Protein AF-A0A963PVF7-F1 (afdb_monomer_lite)

Structure (mmCIF, N/CA/C/O backbone):
data_AF-A0A963PVF7-F1
#
_entry.id   AF-A0A963PVF7-F1
#
loop_
_atom_site.group_PDB
_atom_site.id
_atom_site.type_symbol
_atom_site.label_atom_id
_atom_site.label_alt_id
_atom_site.label_comp_id
_atom_site.label_asym_id
_atom_site.label_entity_id
_atom_site.label_seq_id
_atom_site.pdbx_PDB_ins_code
_atom_site.Cartn_x
_atom_site.Cartn_y
_atom_site.Cartn_z
_atom_site.occupancy
_atom_site.B_iso_or_equiv
_atom_site.auth_seq_id
_atom_site.auth_comp_id
_atom_site.auth_asym_id
_atom_site.auth_atom_id
_atom_site.pdbx_PDB_model_num
ATOM 1 N N . MET A 1 1 ? 28.984 -45.644 11.116 1.00 44.12 1 MET A N 1
ATOM 2 C CA . MET A 1 1 ? 28.929 -44.619 10.050 1.00 44.12 1 MET A CA 1
ATOM 3 C C . MET A 1 1 ? 28.370 -43.357 10.683 1.00 44.12 1 MET A C 1
ATOM 5 O O . MET A 1 1 ? 27.316 -43.487 11.291 1.00 44.12 1 MET A O 1
ATOM 9 N N . PRO A 1 2 ? 29.052 -42.200 10.659 1.00 40.78 2 PRO A N 1
ATOM 10 C CA . PRO A 1 2 ? 28.475 -40.994 11.236 1.00 40.78 2 PRO A CA 1
ATOM 11 C C . PRO A 1 2 ? 27.353 -40.477 10.326 1.00 40.78 2 PRO A C 1
ATOM 13 O O . PRO A 1 2 ? 27.485 -40.482 9.100 1.00 40.78 2 PRO A O 1
ATOM 16 N N . GLU A 1 3 ? 26.238 -40.098 10.947 1.00 44.78 3 GLU A N 1
ATOM 17 C CA . GLU A 1 3 ? 25.054 -39.520 10.315 1.00 44.78 3 GLU A CA 1
ATOM 18 C C . GLU A 1 3 ? 25.424 -38.267 9.511 1.00 44.78 3 GLU A C 1
ATOM 20 O O . GLU A 1 3 ? 26.150 -37.393 9.987 1.00 44.78 3 GLU A O 1
ATOM 25 N N . ARG A 1 4 ? 24.913 -38.166 8.279 1.00 43.06 4 ARG A N 1
ATOM 26 C CA . ARG A 1 4 ? 24.912 -36.906 7.535 1.00 43.06 4 ARG A CA 1
ATOM 27 C C . ARG A 1 4 ? 23.992 -35.940 8.275 1.00 43.06 4 ARG A C 1
ATOM 29 O O . ARG A 1 4 ? 22.775 -36.052 8.176 1.00 43.06 4 ARG A O 1
ATOM 36 N N . THR A 1 5 ? 24.568 -34.998 9.009 1.00 47.75 5 THR A N 1
ATOM 37 C CA . THR A 1 5 ? 23.856 -33.797 9.430 1.00 47.75 5 THR A CA 1
ATOM 38 C C . THR A 1 5 ? 23.564 -32.986 8.173 1.00 47.75 5 THR A C 1
ATOM 40 O O . THR A 1 5 ? 24.460 -32.376 7.585 1.00 47.75 5 THR A O 1
ATOM 43 N N . ASP A 1 6 ? 22.311 -33.018 7.717 1.00 45.97 6 ASP A N 1
ATOM 44 C CA . ASP A 1 6 ? 21.808 -32.059 6.739 1.00 45.97 6 ASP A CA 1
ATOM 45 C C . ASP A 1 6 ? 22.018 -30.664 7.332 1.00 45.97 6 ASP A C 1
ATOM 47 O O . ASP A 1 6 ? 21.293 -30.202 8.213 1.00 45.97 6 ASP A O 1
ATOM 51 N N . THR A 1 7 ? 23.096 -30.013 6.905 1.00 54.16 7 THR A N 1
ATOM 52 C CA . THR A 1 7 ? 23.496 -28.683 7.350 1.00 54.16 7 THR A CA 1
ATOM 53 C C . THR A 1 7 ? 22.564 -27.677 6.691 1.00 54.16 7 THR A C 1
ATOM 55 O O . THR A 1 7 ? 22.898 -27.015 5.710 1.00 54.16 7 THR A O 1
ATOM 58 N N . THR A 1 8 ? 21.345 -27.572 7.222 1.00 64.94 8 THR A N 1
ATOM 59 C CA . THR A 1 8 ? 20.422 -26.488 6.896 1.00 64.94 8 THR A CA 1
ATOM 60 C C . THR A 1 8 ? 21.134 -25.172 7.168 1.00 64.94 8 THR A C 1
ATOM 62 O O . THR A 1 8 ? 21.469 -24.860 8.312 1.00 64.94 8 THR A O 1
ATOM 65 N N . THR A 1 9 ? 21.407 -24.421 6.103 1.00 71.88 9 THR A N 1
ATOM 66 C CA . THR A 1 9 ? 22.087 -23.130 6.173 1.00 71.88 9 THR A CA 1
ATOM 67 C C . THR A 1 9 ? 21.381 -22.236 7.203 1.00 71.88 9 THR A C 1
ATOM 69 O O . THR A 1 9 ? 20.165 -22.042 7.081 1.00 71.88 9 THR A O 1
ATOM 72 N N . PRO A 1 10 ? 22.091 -21.692 8.212 1.00 86.25 10 PRO A N 1
ATOM 73 C CA . PRO A 1 10 ? 21.467 -20.881 9.250 1.00 86.25 10 PRO A CA 1
ATOM 74 C C . PRO A 1 10 ? 20.705 -19.692 8.662 1.00 86.25 10 PRO A C 1
ATOM 76 O O . PRO A 1 10 ? 21.135 -19.086 7.677 1.00 86.25 10 PRO A O 1
ATOM 79 N N . TRP A 1 11 ? 19.581 -19.324 9.280 1.00 83.75 11 TRP A N 1
ATOM 80 C CA . TRP A 1 11 ? 18.692 -18.275 8.765 1.00 83.75 11 TRP A CA 1
ATOM 81 C C . TRP A 1 11 ? 19.414 -16.933 8.556 1.00 83.75 11 TRP A C 1
ATOM 83 O O . TRP A 1 11 ? 19.158 -16.255 7.564 1.00 83.75 11 TRP A O 1
ATOM 93 N N . TYR A 1 12 ? 20.371 -16.583 9.424 1.00 85.25 12 TYR A N 1
ATOM 94 C CA . TYR A 1 12 ? 21.148 -15.348 9.289 1.00 85.25 12 TYR A CA 1
ATOM 95 C C . TYR A 1 12 ? 22.061 -15.373 8.052 1.00 85.25 12 TYR A C 1
ATOM 97 O O . TYR A 1 12 ? 22.202 -14.355 7.380 1.00 85.25 12 TYR A O 1
ATOM 105 N N . VAL A 1 13 ? 22.627 -16.535 7.696 1.00 84.31 13 VAL A N 1
ATOM 106 C CA . VAL A 1 13 ? 23.460 -16.705 6.491 1.00 84.31 13 VAL A CA 1
ATOM 107 C C . VAL A 1 13 ? 22.603 -16.567 5.238 1.00 84.31 13 VAL A C 1
ATOM 109 O O . VAL A 1 13 ? 23.020 -15.927 4.278 1.00 84.31 13 VAL A O 1
ATOM 112 N N . ARG A 1 14 ? 21.379 -17.108 5.257 1.00 80.81 14 ARG A N 1
ATOM 113 C CA . ARG A 1 14 ? 20.419 -16.955 4.153 1.00 80.81 14 ARG A CA 1
ATOM 114 C C . ARG A 1 14 ? 20.027 -15.491 3.948 1.00 80.81 14 ARG A C 1
ATOM 116 O O . ARG A 1 14 ? 20.020 -15.016 2.815 1.00 80.81 14 ARG A O 1
ATOM 123 N N . VAL A 1 15 ? 19.776 -14.759 5.037 1.00 82.62 15 VAL A N 1
ATOM 124 C CA . VAL A 1 15 ? 19.498 -13.313 4.994 1.00 82.62 15 VAL A CA 1
ATOM 125 C C . VAL A 1 15 ? 20.704 -12.536 4.465 1.00 82.62 15 VAL A C 1
ATOM 127 O O . VAL A 1 15 ? 20.537 -11.703 3.579 1.00 82.62 15 VAL A O 1
ATOM 130 N N . MET A 1 16 ? 21.911 -12.841 4.948 1.00 86.44 16 MET A N 1
ATOM 131 C CA . MET A 1 16 ? 23.151 -12.198 4.502 1.00 86.44 16 MET A CA 1
ATOM 132 C C . MET A 1 16 ? 23.419 -12.440 3.011 1.00 86.44 16 MET A C 1
ATOM 134 O O . MET A 1 16 ? 23.753 -11.513 2.278 1.00 86.44 16 MET A O 1
ATOM 138 N N . LEU A 1 17 ? 23.248 -13.677 2.540 1.00 83.69 17 LEU A N 1
ATOM 139 C CA . LEU A 1 17 ? 23.466 -14.028 1.138 1.00 83.69 17 LEU A CA 1
ATOM 140 C C . LEU A 1 17 ? 22.389 -13.416 0.232 1.00 83.69 17 LEU A C 1
ATOM 142 O O . LEU A 1 17 ? 22.690 -12.958 -0.869 1.00 83.69 17 LEU A O 1
ATOM 146 N N . GLY A 1 18 ? 21.142 -13.370 0.707 1.00 80.50 18 GLY A N 1
ATOM 147 C CA . GLY A 1 18 ? 20.037 -12.716 0.015 1.00 80.50 18 GLY A CA 1
ATOM 148 C C . GLY A 1 18 ? 20.238 -11.206 -0.124 1.00 80.50 18 GLY A C 1
ATOM 149 O O . GLY A 1 18 ? 20.059 -10.671 -1.217 1.00 80.50 18 GLY A O 1
ATOM 150 N N . SER A 1 19 ? 20.658 -10.517 0.943 1.00 81.88 19 SER A N 1
ATOM 151 C CA . SER A 1 19 ? 20.905 -9.071 0.913 1.00 81.88 19 SER A CA 1
ATOM 152 C C . SER A 1 19 ? 22.126 -8.710 0.067 1.00 81.88 19 SER A C 1
ATOM 154 O O . SER A 1 19 ? 22.043 -7.799 -0.755 1.00 81.88 19 SER A O 1
ATOM 156 N N . ALA A 1 20 ? 23.224 -9.465 0.180 1.00 84.75 20 ALA A N 1
ATOM 157 C CA . ALA A 1 20 ? 24.392 -9.299 -0.684 1.00 84.75 20 ALA A CA 1
ATOM 158 C C . ALA A 1 20 ? 24.031 -9.515 -2.163 1.00 84.75 20 ALA A C 1
ATOM 160 O O . ALA A 1 20 ? 24.443 -8.734 -3.021 1.00 84.75 20 ALA A O 1
ATOM 161 N N . GLY A 1 21 ? 23.205 -10.525 -2.458 1.00 81.25 21 GLY A N 1
ATOM 162 C CA . GLY A 1 21 ? 22.689 -10.777 -3.801 1.00 81.25 21 GLY A CA 1
ATOM 163 C C . GLY A 1 21 ? 21.809 -9.647 -4.333 1.00 81.25 21 GLY A C 1
ATOM 164 O O . GLY A 1 21 ? 21.967 -9.255 -5.486 1.00 81.25 21 GLY A O 1
ATOM 165 N N . LEU A 1 22 ? 20.937 -9.074 -3.497 1.00 84.06 22 LEU A N 1
ATOM 166 C CA . LEU A 1 22 ? 20.119 -7.915 -3.865 1.00 84.06 22 LEU A CA 1
ATOM 167 C C . LEU A 1 22 ? 20.991 -6.699 -4.203 1.00 84.06 22 LEU A C 1
ATOM 169 O O . LEU A 1 22 ? 20.783 -6.065 -5.234 1.00 84.06 22 LEU A O 1
ATOM 173 N N . ILE A 1 23 ? 21.986 -6.396 -3.367 1.00 85.25 23 ILE A N 1
ATOM 174 C CA . ILE A 1 23 ? 22.905 -5.275 -3.593 1.00 85.25 23 ILE A CA 1
ATOM 175 C C . ILE A 1 23 ? 23.682 -5.496 -4.894 1.00 85.25 23 ILE A C 1
ATOM 177 O O . ILE A 1 23 ? 23.680 -4.625 -5.761 1.00 85.25 23 ILE A O 1
ATOM 181 N N . ALA A 1 24 ? 24.280 -6.676 -5.079 1.00 85.25 24 ALA A N 1
ATOM 182 C CA . ALA A 1 24 ? 25.000 -7.015 -6.305 1.00 85.25 24 ALA A CA 1
ATOM 183 C C . ALA A 1 24 ? 24.106 -6.893 -7.551 1.00 85.25 24 ALA A C 1
ATOM 185 O O . ALA A 1 24 ? 24.536 -6.350 -8.569 1.00 85.25 24 ALA A O 1
ATOM 186 N N . ALA A 1 25 ? 22.848 -7.335 -7.460 1.00 85.44 25 ALA A N 1
ATOM 187 C CA . ALA A 1 25 ? 21.877 -7.210 -8.539 1.00 85.44 25 ALA A CA 1
ATOM 188 C C . ALA A 1 25 ? 21.569 -5.744 -8.876 1.00 85.44 25 ALA A C 1
ATOM 190 O O . ALA A 1 25 ? 21.513 -5.401 -10.053 1.00 85.44 25 ALA A O 1
ATOM 191 N N . LEU A 1 26 ? 21.416 -4.873 -7.872 1.00 84.38 26 LEU A N 1
ATOM 192 C CA . LEU A 1 26 ? 21.189 -3.439 -8.080 1.00 84.38 26 LEU A CA 1
ATOM 193 C C . LEU A 1 26 ? 22.388 -2.756 -8.746 1.00 84.38 26 LEU A C 1
ATOM 195 O O . LEU A 1 26 ? 22.194 -1.962 -9.663 1.00 84.38 26 LEU A O 1
ATOM 199 N N . PHE A 1 27 ? 23.617 -3.087 -8.339 1.00 87.00 27 PHE A N 1
ATOM 200 C CA . PHE A 1 27 ? 24.827 -2.564 -8.981 1.00 87.00 27 PHE A CA 1
ATOM 201 C C . PHE A 1 27 ? 24.958 -3.040 -10.428 1.00 87.00 27 PHE A C 1
ATOM 203 O O . PHE A 1 27 ? 25.205 -2.227 -11.319 1.00 87.00 27 PHE A O 1
ATOM 210 N N . LEU A 1 28 ? 24.745 -4.336 -10.677 1.00 85.62 28 LEU A N 1
ATOM 211 C CA . LEU A 1 28 ? 24.755 -4.897 -12.027 1.00 85.62 28 LEU A CA 1
ATOM 212 C C . LEU A 1 28 ? 23.704 -4.215 -12.905 1.00 85.62 28 LEU A C 1
ATOM 214 O O . LEU A 1 28 ? 23.996 -3.812 -14.026 1.00 85.62 28 LEU A O 1
ATOM 218 N N . LEU A 1 29 ? 22.490 -4.056 -12.385 1.00 83.50 29 LEU A N 1
ATOM 219 C CA . LEU A 1 29 ? 21.397 -3.410 -13.090 1.00 83.50 29 LEU A CA 1
ATOM 220 C C . LEU A 1 29 ? 21.686 -1.930 -13.360 1.00 83.50 29 LEU A C 1
ATOM 222 O O . LEU A 1 29 ? 21.416 -1.461 -14.459 1.00 83.50 29 LEU A O 1
ATOM 226 N N . GLY A 1 30 ? 22.253 -1.202 -12.397 1.00 83.25 30 GLY A N 1
ATOM 227 C CA . GLY A 1 30 ? 22.674 0.185 -12.585 1.00 83.25 30 GLY A CA 1
ATOM 228 C C . GLY A 1 30 ? 23.737 0.309 -13.677 1.00 83.25 30 GLY A C 1
ATOM 229 O O . GLY A 1 30 ? 23.595 1.126 -14.583 1.00 83.25 30 GLY A O 1
ATOM 230 N N . PHE A 1 31 ? 24.752 -0.558 -13.651 1.00 87.00 31 PHE A N 1
ATOM 231 C CA . PHE A 1 31 ? 25.791 -0.620 -14.680 1.00 87.00 31 PHE A CA 1
ATOM 232 C C . PHE A 1 31 ? 25.210 -0.920 -16.071 1.00 87.00 31 PHE A C 1
ATOM 234 O O . PHE A 1 31 ? 25.472 -0.190 -17.028 1.00 87.00 31 PHE A O 1
ATOM 241 N N . VAL A 1 32 ? 24.365 -1.950 -16.177 1.00 84.81 32 VAL A N 1
ATOM 242 C CA . VAL A 1 32 ? 23.681 -2.317 -17.426 1.00 84.81 32 VAL A CA 1
ATOM 243 C C . VAL A 1 32 ? 22.749 -1.195 -17.892 1.00 84.81 32 VAL A C 1
ATOM 245 O O . VAL A 1 32 ? 22.719 -0.876 -19.075 1.00 84.81 32 VAL A O 1
ATOM 248 N N . GLY A 1 33 ? 22.026 -0.551 -16.977 1.00 82.62 33 GLY A N 1
ATOM 249 C CA . GLY A 1 33 ? 21.117 0.555 -17.272 1.00 82.62 33 GLY A CA 1
ATOM 250 C C . GLY A 1 33 ? 21.837 1.784 -17.827 1.00 82.62 33 GLY A C 1
ATOM 251 O O . GLY A 1 33 ? 21.347 2.398 -18.772 1.00 82.62 33 GLY A O 1
ATOM 252 N N . ILE A 1 34 ? 23.026 2.101 -17.304 1.00 83.44 34 ILE A N 1
ATOM 253 C CA . ILE A 1 34 ? 23.888 3.158 -17.851 1.00 83.44 34 ILE A CA 1
ATOM 254 C C . ILE A 1 34 ? 24.395 2.763 -19.244 1.00 83.44 34 ILE A C 1
ATOM 256 O O . ILE A 1 34 ? 24.320 3.566 -20.172 1.00 83.44 34 ILE A O 1
ATOM 260 N N . GLY A 1 35 ? 24.858 1.521 -19.422 1.00 81.38 35 GLY A N 1
ATOM 261 C CA . GLY A 1 35 ? 25.317 1.020 -20.724 1.00 81.38 35 GLY A CA 1
ATOM 262 C C . GLY A 1 35 ? 24.219 0.985 -21.796 1.00 81.38 35 GLY A C 1
ATOM 263 O O . GLY A 1 35 ? 24.499 1.130 -22.983 1.00 81.38 35 GLY A O 1
ATOM 264 N N . LEU A 1 36 ? 22.958 0.853 -21.382 1.00 84.81 36 LEU A N 1
ATOM 265 C CA . LEU A 1 36 ? 21.783 0.804 -22.251 1.00 84.81 36 LEU A CA 1
ATOM 266 C C . LEU A 1 36 ? 20.988 2.119 -22.253 1.00 84.81 36 LEU A C 1
ATOM 268 O O . LEU A 1 36 ? 19.772 2.115 -22.450 1.00 84.81 36 LEU A O 1
ATOM 272 N N . MET A 1 37 ? 21.655 3.264 -22.072 1.00 82.19 37 MET A N 1
ATOM 273 C CA . MET A 1 37 ? 20.989 4.571 -21.989 1.00 82.19 37 MET A CA 1
ATOM 274 C C . MET A 1 37 ? 20.088 4.882 -23.199 1.00 82.19 37 MET A C 1
ATOM 276 O O . MET A 1 37 ? 19.067 5.551 -23.048 1.00 82.19 37 MET A O 1
ATOM 280 N N . PHE A 1 38 ? 20.404 4.356 -24.387 1.00 80.88 38 PHE A N 1
ATOM 281 C CA . PHE A 1 38 ? 19.568 4.507 -25.586 1.00 80.88 38 PHE A CA 1
ATOM 282 C C . PHE A 1 38 ? 18.148 3.929 -25.411 1.00 80.88 38 PHE A C 1
ATOM 284 O O . PHE A 1 38 ? 17.199 4.446 -25.994 1.00 80.88 38 PHE A O 1
ATOM 291 N N . ILE A 1 39 ? 17.978 2.892 -24.579 1.00 79.31 39 ILE A N 1
ATOM 292 C CA . ILE A 1 39 ? 16.668 2.308 -24.247 1.00 79.31 39 ILE A CA 1
ATOM 293 C C . ILE A 1 39 ? 15.859 3.294 -23.407 1.00 79.31 39 ILE A C 1
ATOM 295 O O . ILE A 1 39 ? 14.667 3.477 -23.639 1.00 79.31 39 ILE A O 1
ATOM 299 N N . VAL A 1 40 ? 16.517 3.957 -22.454 1.00 79.00 40 VAL A N 1
ATOM 300 C CA . VAL A 1 40 ? 15.902 4.960 -21.571 1.00 79.00 40 VAL A CA 1
ATOM 301 C C . VAL A 1 40 ? 15.456 6.189 -22.365 1.00 79.00 40 VAL A C 1
ATOM 303 O O . VAL A 1 40 ? 14.451 6.804 -22.034 1.00 79.00 40 VAL A O 1
ATOM 306 N N . GLN A 1 41 ? 16.161 6.527 -23.446 1.00 80.75 41 GLN A N 1
ATOM 307 C CA . GLN A 1 41 ? 15.810 7.656 -24.311 1.00 80.75 41 GLN A CA 1
ATOM 308 C C . GLN A 1 41 ? 14.546 7.423 -25.152 1.00 80.75 41 GLN A C 1
ATOM 310 O O . GLN A 1 41 ? 13.990 8.383 -25.679 1.00 80.75 41 GLN A O 1
ATOM 315 N N . SER A 1 42 ? 14.077 6.179 -25.288 1.00 83.94 42 SER A N 1
ATOM 316 C CA . SER A 1 42 ? 12.893 5.851 -26.080 1.00 83.94 42 SER A CA 1
ATOM 317 C C . SER A 1 42 ? 11.755 5.334 -25.203 1.00 83.94 42 SER A C 1
ATOM 319 O O . SER A 1 42 ? 11.877 4.336 -24.488 1.00 83.94 42 SER A O 1
ATOM 321 N N . ARG A 1 43 ? 10.594 5.988 -25.303 1.00 82.69 43 ARG A N 1
ATOM 322 C CA . ARG A 1 43 ? 9.369 5.628 -24.575 1.00 82.69 43 ARG A CA 1
ATOM 323 C C . ARG A 1 43 ? 8.911 4.192 -24.834 1.00 82.69 43 ARG A C 1
ATOM 325 O O . ARG A 1 43 ? 8.609 3.452 -23.904 1.00 82.69 43 ARG A O 1
ATOM 332 N N . THR A 1 44 ? 8.852 3.779 -26.096 1.00 86.50 44 THR A N 1
ATOM 333 C CA . THR A 1 44 ? 8.396 2.431 -26.461 1.00 86.50 44 THR A CA 1
ATOM 334 C C . THR A 1 44 ? 9.408 1.365 -26.063 1.00 86.50 44 THR A C 1
ATOM 336 O O . THR A 1 44 ? 9.007 0.306 -25.580 1.00 86.50 44 THR A O 1
ATOM 339 N N . LEU A 1 45 ? 10.707 1.647 -26.205 1.00 88.00 45 LEU A N 1
ATOM 340 C CA . LEU A 1 45 ? 11.756 0.707 -25.810 1.00 88.00 45 LEU A CA 1
ATOM 341 C C . LEU A 1 45 ? 11.817 0.537 -24.292 1.00 88.00 45 LEU A C 1
ATOM 343 O O . LEU A 1 45 ? 11.863 -0.595 -23.825 1.00 88.00 45 LEU A O 1
ATOM 347 N N . SER A 1 46 ? 11.747 1.617 -23.514 1.00 88.56 46 SER A N 1
ATOM 348 C CA . SER A 1 46 ? 11.722 1.535 -22.046 1.00 88.56 46 SER A CA 1
ATOM 349 C C . SER A 1 46 ? 10.514 0.747 -21.529 1.00 88.56 46 SER A C 1
ATOM 351 O O . SER A 1 46 ? 10.681 -0.157 -20.709 1.00 88.56 46 SER A O 1
ATOM 353 N N . MET A 1 47 ? 9.313 0.990 -22.065 1.00 89.00 47 MET A N 1
ATOM 354 C CA . MET A 1 47 ? 8.125 0.207 -21.702 1.00 89.00 47 MET A CA 1
ATOM 355 C C . MET A 1 47 ? 8.255 -1.269 -22.109 1.00 89.00 47 MET A C 1
ATOM 357 O O . MET A 1 47 ? 8.003 -2.157 -21.293 1.00 89.00 47 MET A O 1
ATOM 361 N N . GLY A 1 48 ? 8.677 -1.547 -23.346 1.00 92.31 48 GLY A N 1
ATOM 362 C CA . GLY A 1 48 ? 8.820 -2.913 -23.855 1.00 92.31 48 GLY A CA 1
ATOM 363 C C . GLY A 1 48 ? 9.877 -3.721 -23.101 1.00 92.31 48 GLY A C 1
ATOM 364 O O . GLY A 1 48 ? 9.612 -4.841 -22.668 1.00 92.31 48 GLY A O 1
ATOM 365 N N . VAL A 1 49 ? 11.054 -3.134 -22.877 1.00 91.69 49 VAL A N 1
ATOM 366 C CA . VAL A 1 49 ? 12.154 -3.757 -22.124 1.00 91.69 49 VAL A CA 1
ATOM 367 C C . VAL A 1 49 ? 11.783 -3.915 -20.652 1.00 91.69 49 VAL A C 1
ATOM 369 O O . VAL A 1 49 ? 12.095 -4.945 -20.058 1.00 91.69 49 VAL A O 1
ATOM 372 N N . GLY A 1 50 ? 11.054 -2.956 -20.074 1.00 92.19 50 GLY A N 1
ATOM 373 C CA . GLY A 1 50 ? 10.525 -3.063 -18.717 1.00 92.19 50 GLY A CA 1
ATOM 374 C C . GLY A 1 50 ? 9.605 -4.275 -18.544 1.00 92.19 50 GLY A C 1
ATOM 375 O O . GLY A 1 50 ? 9.814 -5.088 -17.642 1.00 92.19 50 GLY A O 1
ATOM 376 N N . LEU A 1 51 ? 8.641 -4.464 -19.451 1.00 94.50 51 LEU A N 1
ATOM 377 C CA . LEU A 1 51 ? 7.758 -5.638 -19.440 1.00 94.50 51 LEU A CA 1
ATOM 378 C C . LEU A 1 51 ? 8.518 -6.944 -19.704 1.00 94.50 51 LEU A C 1
ATOM 380 O O . LEU A 1 51 ? 8.253 -7.947 -19.041 1.00 94.50 51 LEU A O 1
ATOM 384 N N . ALA A 1 52 ? 9.488 -6.934 -20.622 1.00 94.31 52 ALA A N 1
ATOM 385 C CA . ALA A 1 52 ? 10.334 -8.093 -20.891 1.00 94.31 52 ALA A CA 1
ATOM 386 C C . ALA A 1 52 ? 11.153 -8.501 -19.654 1.00 94.31 52 ALA A C 1
ATOM 388 O O . ALA A 1 52 ? 11.238 -9.687 -19.340 1.00 94.31 52 ALA A O 1
ATOM 389 N N . ALA A 1 53 ? 11.690 -7.535 -18.903 1.00 93.25 53 ALA A N 1
ATOM 390 C CA . ALA A 1 53 ? 12.391 -7.791 -17.648 1.00 93.25 53 ALA A CA 1
ATOM 391 C C . ALA A 1 53 ? 11.456 -8.388 -16.582 1.00 93.25 53 ALA A C 1
ATOM 393 O O . ALA A 1 53 ? 11.821 -9.358 -15.920 1.00 93.25 53 ALA A O 1
ATOM 394 N N . VAL A 1 54 ? 10.220 -7.890 -16.455 1.00 94.56 54 VAL A N 1
ATOM 395 C CA . VAL A 1 54 ? 9.214 -8.474 -15.546 1.00 94.56 54 VAL A CA 1
ATOM 396 C C . VAL A 1 54 ? 8.855 -9.910 -15.952 1.00 94.56 54 VAL A C 1
ATOM 398 O O . VAL A 1 54 ? 8.754 -10.787 -15.092 1.00 94.56 54 VAL A O 1
ATOM 401 N N . ALA A 1 55 ? 8.722 -10.191 -17.250 1.00 95.06 55 ALA A N 1
ATOM 402 C CA . ALA A 1 55 ? 8.486 -11.543 -17.756 1.00 95.06 55 ALA A CA 1
ATOM 403 C C . ALA A 1 55 ? 9.685 -12.479 -17.502 1.00 95.06 55 ALA A C 1
ATOM 405 O O . ALA A 1 55 ? 9.502 -13.624 -17.083 1.00 95.06 55 ALA A O 1
ATOM 406 N N . ALA A 1 56 ? 10.914 -11.986 -17.680 1.00 93.38 56 ALA A N 1
ATOM 407 C CA . ALA A 1 56 ? 12.132 -12.722 -17.350 1.00 93.38 56 ALA A CA 1
ATOM 408 C C . ALA A 1 56 ? 12.209 -13.031 -15.847 1.00 93.38 56 ALA A C 1
ATOM 410 O O . ALA A 1 56 ? 12.512 -14.159 -15.461 1.00 93.38 56 ALA A O 1
ATOM 411 N N . ALA A 1 57 ? 11.856 -12.067 -14.993 1.00 92.94 57 ALA A N 1
ATOM 412 C CA . ALA A 1 57 ? 11.766 -12.276 -13.553 1.00 92.94 57 ALA A CA 1
ATOM 413 C C . ALA A 1 57 ? 10.712 -13.329 -13.186 1.00 92.94 57 ALA A C 1
ATOM 415 O O . ALA A 1 57 ? 10.978 -14.185 -12.347 1.00 92.94 57 ALA A O 1
ATOM 416 N N . PHE A 1 58 ? 9.548 -13.332 -13.843 1.00 93.69 58 PHE A N 1
ATOM 417 C CA . PHE A 1 58 ? 8.535 -14.374 -13.653 1.00 93.69 58 PHE A CA 1
ATOM 418 C C . PHE A 1 58 ? 9.076 -15.772 -13.992 1.00 93.69 58 PHE A C 1
ATOM 420 O O . PHE A 1 58 ? 8.910 -16.706 -13.203 1.00 93.69 58 PHE A O 1
ATOM 427 N N . ALA A 1 59 ? 9.765 -15.917 -15.129 1.00 93.50 59 ALA A N 1
ATOM 428 C CA . ALA A 1 59 ? 10.399 -17.177 -15.512 1.00 93.50 59 ALA A CA 1
ATOM 429 C C . ALA A 1 59 ? 11.468 -17.607 -14.492 1.00 93.50 59 ALA A C 1
ATOM 431 O O . ALA A 1 59 ? 11.483 -18.762 -14.061 1.00 93.50 59 ALA A O 1
ATOM 432 N N . LEU A 1 60 ? 12.304 -16.667 -14.037 1.00 91.44 60 LEU A N 1
ATOM 433 C CA . LEU A 1 60 ? 13.308 -16.909 -13.003 1.00 91.44 60 LEU A CA 1
ATOM 434 C C . LEU A 1 60 ? 12.676 -17.335 -11.679 1.00 91.44 60 LEU A C 1
ATOM 436 O O . LEU A 1 60 ? 13.147 -18.293 -11.080 1.00 91.44 60 LEU A O 1
ATOM 440 N N . PHE A 1 61 ? 11.587 -16.704 -11.237 1.00 91.25 61 PHE A N 1
ATOM 441 C CA . PHE A 1 61 ? 10.895 -17.111 -10.015 1.00 91.25 61 PHE A CA 1
ATOM 442 C C . PHE A 1 61 ? 10.327 -18.531 -10.102 1.00 91.25 61 PHE A C 1
ATOM 444 O O . PHE A 1 61 ? 10.353 -19.253 -9.107 1.00 91.25 61 PHE A O 1
ATOM 451 N N . ARG A 1 62 ? 9.847 -18.961 -11.278 1.00 89.12 62 ARG A N 1
ATOM 452 C CA . ARG A 1 62 ? 9.400 -20.349 -11.480 1.00 89.12 62 ARG A CA 1
ATOM 453 C C . ARG A 1 62 ? 10.565 -21.339 -11.513 1.00 89.12 62 ARG A C 1
ATOM 455 O O . ARG A 1 62 ? 10.406 -22.460 -11.044 1.00 89.12 62 ARG A O 1
ATOM 462 N N . ALA A 1 63 ? 11.722 -20.929 -12.032 1.00 88.00 63 ALA A N 1
ATOM 463 C CA . ALA A 1 63 ? 12.921 -21.763 -12.113 1.00 88.00 63 ALA A CA 1
ATOM 464 C C . ALA A 1 63 ? 13.753 -21.793 -10.813 1.00 88.00 63 ALA A C 1
ATOM 466 O O . ALA A 1 63 ? 14.498 -22.744 -10.581 1.00 88.00 63 ALA A O 1
ATOM 467 N N . ALA A 1 64 ? 13.646 -20.770 -9.960 1.00 80.75 64 ALA A N 1
ATOM 468 C CA . ALA A 1 64 ? 14.493 -20.590 -8.780 1.00 80.75 64 ALA A CA 1
ATOM 469 C C . ALA A 1 64 ? 14.271 -21.655 -7.692 1.00 80.75 64 ALA A C 1
ATOM 471 O O . ALA A 1 64 ? 15.194 -21.947 -6.925 1.00 80.75 64 ALA A O 1
ATOM 472 N N . GLY A 1 65 ? 13.076 -22.251 -7.614 1.00 76.19 65 GLY A N 1
ATOM 473 C CA . GLY A 1 65 ? 12.731 -23.209 -6.562 1.00 76.19 65 GLY A CA 1
ATOM 474 C C . GLY A 1 65 ? 12.972 -22.622 -5.162 1.00 76.19 65 GLY A C 1
ATOM 475 O O . GLY A 1 65 ? 12.468 -21.550 -4.847 1.00 76.19 65 GLY A O 1
ATOM 476 N N . HIS A 1 66 ? 13.776 -23.308 -4.341 1.00 70.75 66 HIS A N 1
ATOM 477 C CA . HIS A 1 66 ? 14.105 -22.911 -2.960 1.00 70.75 66 HIS A CA 1
ATOM 478 C C . HIS A 1 66 ? 15.399 -22.073 -2.834 1.00 70.75 66 HIS A C 1
ATOM 480 O O . HIS A 1 66 ? 15.930 -21.918 -1.736 1.00 70.75 66 HIS A O 1
ATOM 486 N N . LYS A 1 67 ? 15.959 -21.563 -3.942 1.00 81.62 67 LYS A N 1
ATOM 487 C CA . LYS A 1 67 ? 17.234 -20.823 -3.935 1.00 81.62 67 LYS A CA 1
ATOM 488 C C . LYS A 1 67 ? 17.012 -19.332 -3.640 1.00 81.62 67 LYS A C 1
ATOM 490 O O . LYS A 1 67 ? 16.555 -18.594 -4.512 1.00 81.62 67 LYS A O 1
ATOM 495 N N . ASP A 1 68 ? 17.416 -18.872 -2.454 1.00 81.38 68 ASP A N 1
ATOM 496 C CA . ASP A 1 68 ? 17.195 -17.482 -2.004 1.00 81.38 68 ASP A CA 1
ATOM 497 C C . ASP A 1 68 ? 17.875 -16.433 -2.894 1.00 81.38 68 ASP A C 1
ATOM 499 O O . ASP A 1 68 ? 17.271 -15.418 -3.233 1.00 81.38 68 ASP A O 1
ATOM 503 N N . PHE A 1 69 ? 19.114 -16.690 -3.328 1.00 81.94 69 PHE A N 1
ATOM 504 C CA . PHE A 1 69 ? 19.857 -15.767 -4.193 1.00 81.94 69 PHE A CA 1
ATOM 505 C C . PHE A 1 69 ? 19.141 -15.536 -5.532 1.00 81.94 69 PHE A C 1
ATOM 507 O O . PHE A 1 69 ? 18.974 -14.398 -5.966 1.00 81.94 69 PHE A O 1
ATOM 514 N N . ALA A 1 70 ? 18.664 -16.612 -6.166 1.00 84.31 70 ALA A N 1
ATOM 515 C CA . ALA A 1 70 ? 17.945 -16.528 -7.435 1.00 84.31 70 ALA A CA 1
ATOM 516 C C . ALA A 1 70 ? 16.608 -15.788 -7.277 1.00 84.31 70 ALA A C 1
ATOM 518 O O . ALA A 1 70 ? 16.238 -15.004 -8.149 1.00 84.31 70 ALA A O 1
ATOM 519 N N . ALA A 1 71 ? 15.914 -15.982 -6.149 1.00 86.94 71 ALA A N 1
ATOM 520 C CA . ALA A 1 71 ? 14.696 -15.243 -5.836 1.00 86.94 71 ALA A CA 1
ATOM 521 C C . ALA A 1 71 ? 14.959 -13.735 -5.653 1.00 86.94 71 ALA A C 1
ATOM 523 O O . ALA A 1 71 ? 14.203 -12.923 -6.178 1.00 86.94 71 ALA A O 1
ATOM 524 N N . MET A 1 72 ? 16.039 -13.343 -4.969 1.00 86.75 72 MET A N 1
ATOM 525 C CA . MET A 1 72 ? 16.399 -11.927 -4.785 1.00 86.75 72 MET A CA 1
ATOM 526 C C . MET A 1 72 ? 16.882 -11.270 -6.081 1.00 86.75 72 MET A C 1
ATOM 528 O O . MET A 1 72 ? 16.542 -10.120 -6.356 1.00 86.75 72 MET A O 1
ATOM 532 N N . PHE A 1 73 ? 17.607 -12.009 -6.922 1.00 88.25 73 PHE A N 1
ATOM 533 C CA . PHE A 1 73 ? 17.997 -11.546 -8.252 1.00 88.25 73 PHE A CA 1
ATOM 534 C C . PHE A 1 73 ? 16.777 -11.337 -9.162 1.00 88.25 73 PHE A C 1
ATOM 536 O O . PHE A 1 73 ? 16.639 -10.289 -9.790 1.00 88.25 73 PHE A O 1
ATOM 543 N N . ALA A 1 74 ? 15.840 -12.292 -9.176 1.00 91.94 74 ALA A N 1
ATOM 544 C CA . ALA A 1 74 ? 14.576 -12.161 -9.899 1.00 91.94 74 ALA A CA 1
ATOM 545 C C . ALA A 1 74 ? 13.738 -10.978 -9.381 1.00 91.94 74 ALA A C 1
ATOM 547 O O . ALA A 1 74 ? 13.165 -10.235 -10.177 1.00 91.94 74 ALA A O 1
ATOM 548 N N . LEU A 1 75 ? 13.713 -10.755 -8.061 1.00 90.94 75 LEU A N 1
ATOM 549 C CA . LEU A 1 75 ? 13.058 -9.597 -7.450 1.00 90.94 75 LEU A CA 1
ATOM 550 C C . LEU A 1 75 ? 13.666 -8.284 -7.954 1.00 90.94 75 LEU A C 1
ATOM 552 O O . LEU A 1 75 ? 12.921 -7.407 -8.387 1.00 90.94 75 LEU A O 1
ATOM 556 N N . ALA A 1 76 ? 14.996 -8.169 -7.959 1.00 90.56 76 ALA A N 1
ATOM 557 C CA . ALA A 1 76 ? 15.696 -6.989 -8.458 1.00 90.56 76 ALA A CA 1
ATOM 558 C C . ALA A 1 76 ? 15.393 -6.724 -9.940 1.00 90.56 76 ALA A C 1
ATOM 560 O O . ALA A 1 76 ? 15.051 -5.598 -10.296 1.00 90.56 76 ALA A O 1
ATOM 561 N N . ILE A 1 77 ? 15.436 -7.760 -10.790 1.00 92.00 77 ILE A N 1
ATOM 562 C CA . ILE A 1 77 ? 15.078 -7.652 -12.214 1.00 92.00 77 ILE A CA 1
ATOM 563 C C . ILE A 1 77 ? 13.627 -7.195 -12.381 1.00 92.00 77 ILE A C 1
ATOM 565 O O . ILE A 1 77 ? 13.344 -6.339 -13.219 1.00 92.00 77 ILE A O 1
ATOM 569 N N . SER A 1 78 ? 12.693 -7.729 -11.589 1.00 94.12 78 SER A N 1
ATOM 570 C CA . SER A 1 78 ? 11.297 -7.311 -11.698 1.00 94.12 78 SER A CA 1
ATOM 571 C C . SER A 1 78 ? 11.091 -5.866 -11.257 1.00 94.12 78 SER A C 1
ATOM 573 O O . SER A 1 78 ? 10.368 -5.148 -11.943 1.00 94.12 78 SER A O 1
ATOM 575 N N . LEU A 1 79 ? 11.680 -5.446 -10.132 1.00 91.75 79 LEU A N 1
ATOM 576 C CA . LEU A 1 79 ? 11.562 -4.071 -9.635 1.00 91.75 79 LEU A CA 1
ATOM 577 C C . LEU A 1 79 ? 12.177 -3.089 -10.635 1.00 91.75 79 LEU A C 1
ATOM 579 O O . LEU A 1 79 ? 11.580 -2.063 -10.948 1.00 91.75 79 LEU A O 1
ATOM 583 N N . ALA A 1 80 ? 13.323 -3.447 -11.212 1.00 90.88 80 ALA A N 1
ATOM 584 C CA . ALA A 1 80 ? 13.946 -2.705 -12.296 1.00 90.88 80 ALA A CA 1
ATOM 585 C C . ALA A 1 80 ? 13.037 -2.560 -13.516 1.00 90.88 80 ALA A C 1
ATOM 587 O O . ALA A 1 80 ? 12.855 -1.459 -14.029 1.00 90.88 80 ALA A O 1
ATOM 588 N N . GLY A 1 81 ? 12.450 -3.673 -13.965 1.00 91.81 81 GLY A N 1
ATOM 589 C CA . GLY A 1 81 ? 11.536 -3.694 -15.099 1.00 91.81 81 GLY A CA 1
ATOM 590 C C . GLY A 1 81 ? 10.293 -2.841 -14.856 1.00 91.81 81 GLY A C 1
ATOM 591 O O . GLY A 1 81 ? 9.887 -2.084 -15.734 1.00 91.81 81 GLY A O 1
ATOM 592 N N . GLN A 1 82 ? 9.732 -2.893 -13.643 1.00 93.62 82 GLN A N 1
ATOM 593 C CA . GLN A 1 82 ? 8.609 -2.049 -13.229 1.00 93.62 82 GLN A CA 1
ATOM 594 C C . GLN A 1 82 ? 8.983 -0.561 -13.213 1.00 93.62 82 GLN A C 1
ATOM 596 O O . GLN A 1 82 ? 8.208 0.257 -13.704 1.00 93.62 82 GLN A O 1
ATOM 601 N N . LEU A 1 83 ? 10.162 -0.205 -12.692 1.00 90.56 83 LEU A N 1
ATOM 602 C CA . LEU A 1 83 ? 10.651 1.177 -12.683 1.00 90.56 83 LEU A CA 1
ATOM 603 C C . LEU A 1 83 ? 10.921 1.695 -14.098 1.00 90.56 83 LEU A C 1
ATOM 605 O O . LEU A 1 83 ? 10.544 2.821 -14.406 1.00 90.56 83 LEU A O 1
ATOM 609 N N . LEU A 1 84 ? 11.514 0.880 -14.973 1.00 89.94 84 LEU A N 1
ATOM 610 C CA . LEU A 1 84 ? 11.775 1.251 -16.365 1.00 89.94 84 LEU A CA 1
ATOM 611 C C . LEU A 1 84 ? 10.473 1.399 -17.166 1.00 89.94 84 LEU A C 1
ATOM 613 O O . LEU A 1 84 ? 10.325 2.345 -17.938 1.00 89.94 84 LEU A O 1
ATOM 617 N N . PHE A 1 85 ? 9.503 0.510 -16.936 1.00 90.75 85 PHE A N 1
ATOM 618 C CA . PHE A 1 85 ? 8.167 0.630 -17.514 1.00 90.75 85 PHE A CA 1
ATOM 619 C C . PHE A 1 85 ? 7.467 1.909 -17.045 1.00 90.75 85 PHE A C 1
ATOM 621 O O . PHE A 1 85 ? 6.939 2.659 -17.866 1.00 90.75 85 PHE A O 1
ATOM 628 N N . ALA A 1 86 ? 7.497 2.183 -15.736 1.00 89.12 86 ALA A N 1
ATOM 629 C CA . ALA A 1 86 ? 6.943 3.408 -15.173 1.00 89.12 86 ALA A CA 1
ATOM 630 C C . ALA A 1 86 ? 7.645 4.648 -15.747 1.00 89.12 86 ALA A C 1
ATOM 632 O O . ALA A 1 86 ? 6.974 5.601 -16.126 1.00 89.12 86 ALA A O 1
ATOM 633 N N . TYR A 1 87 ? 8.972 4.619 -15.892 1.00 86.31 87 TYR A N 1
ATOM 634 C CA . TYR A 1 87 ? 9.738 5.706 -16.500 1.00 86.31 87 TYR A CA 1
ATOM 635 C C . TYR A 1 87 ? 9.261 6.019 -17.924 1.00 86.31 87 TYR A C 1
ATOM 637 O O . TYR A 1 87 ? 8.947 7.169 -18.219 1.00 86.31 87 TYR A O 1
ATOM 645 N N . GLY A 1 88 ? 9.125 5.003 -18.786 1.00 86.19 88 GLY A N 1
ATOM 646 C CA . GLY A 1 88 ? 8.595 5.191 -20.142 1.00 86.19 88 GLY A CA 1
ATOM 647 C C . GLY A 1 88 ? 7.146 5.690 -20.162 1.00 86.19 88 GLY A C 1
ATOM 648 O O . GLY A 1 88 ? 6.741 6.460 -21.036 1.00 86.19 88 GLY A O 1
ATOM 649 N N . LEU A 1 89 ? 6.348 5.307 -19.167 1.00 86.38 89 LEU A N 1
ATOM 650 C CA . LEU A 1 89 ? 4.973 5.775 -19.033 1.00 86.38 89 LEU A CA 1
ATOM 651 C C . LEU A 1 89 ? 4.887 7.273 -18.680 1.00 86.38 89 LEU A C 1
ATOM 653 O O . LEU A 1 89 ? 3.979 7.943 -19.172 1.00 86.38 89 LEU A O 1
ATOM 657 N N . PHE A 1 90 ? 5.834 7.783 -17.883 1.00 81.19 90 PHE A N 1
ATOM 658 C CA . PHE A 1 90 ? 5.902 9.161 -17.367 1.00 81.19 90 PHE A CA 1
ATOM 659 C C . PHE A 1 90 ? 6.769 10.132 -18.200 1.00 81.19 90 PHE A C 1
ATOM 661 O O . PHE A 1 90 ? 7.148 11.185 -17.693 1.00 81.19 90 PHE A O 1
ATOM 668 N N . ASP A 1 91 ? 7.110 9.799 -19.448 1.00 72.06 91 ASP A N 1
ATOM 669 C CA . ASP A 1 91 ? 8.064 10.565 -20.271 1.00 72.06 91 ASP A CA 1
ATOM 670 C C . ASP A 1 91 ? 7.832 12.105 -20.304 1.00 72.06 91 ASP A C 1
ATOM 672 O O . ASP A 1 91 ? 6.715 12.613 -20.160 1.00 72.06 91 ASP A O 1
ATOM 676 N N . ARG A 1 92 ? 8.940 12.836 -20.517 1.00 54.66 92 ARG A N 1
ATOM 677 C CA . ARG A 1 92 ? 9.333 14.206 -20.107 1.00 54.66 92 ARG A CA 1
ATOM 678 C C . ARG A 1 92 ? 8.377 15.390 -20.350 1.00 54.66 92 ARG A C 1
ATOM 680 O O . ARG A 1 92 ? 8.734 16.506 -19.980 1.00 54.66 92 ARG A O 1
ATOM 687 N N . LEU A 1 93 ? 7.194 15.203 -20.934 1.00 48.31 93 LEU A N 1
ATOM 688 C CA . LEU A 1 93 ? 6.263 16.290 -21.288 1.00 48.31 93 LEU A CA 1
ATOM 689 C C . LEU A 1 93 ? 4.897 16.211 -20.589 1.00 48.31 93 LEU A C 1
ATOM 691 O O . LEU A 1 93 ? 4.174 17.205 -20.561 1.00 48.31 93 LEU A O 1
ATOM 695 N N . VAL A 1 94 ? 4.550 15.079 -19.968 1.00 50.62 94 VAL A N 1
ATOM 696 C CA . VAL A 1 94 ? 3.333 14.946 -19.152 1.00 50.62 94 VAL A CA 1
ATOM 697 C C . VAL A 1 94 ? 3.774 14.881 -17.700 1.00 50.62 94 VAL A C 1
ATOM 699 O O . VAL A 1 94 ? 3.976 13.808 -17.142 1.00 50.62 94 VAL A O 1
ATOM 702 N N . GLY A 1 95 ? 4.029 16.050 -17.108 1.00 52.53 95 GLY A N 1
ATOM 703 C CA . GLY A 1 95 ? 4.541 16.148 -15.744 1.00 52.53 95 GLY A CA 1
ATOM 704 C C . GLY A 1 95 ? 3.753 15.270 -14.769 1.00 52.53 95 GLY A C 1
ATOM 705 O O . GLY A 1 95 ? 2.535 15.133 -14.893 1.00 52.53 95 GLY A O 1
ATOM 706 N N . PHE A 1 96 ? 4.448 14.734 -13.760 1.00 53.56 96 PHE A N 1
ATOM 707 C CA . PHE A 1 96 ? 3.928 13.922 -12.643 1.00 53.56 96 PHE A CA 1
ATOM 708 C C . PHE A 1 96 ? 2.644 14.457 -11.966 1.00 53.56 96 PHE A C 1
ATOM 710 O O . PHE A 1 96 ? 2.065 13.778 -11.124 1.00 53.56 96 PHE A O 1
ATOM 717 N N . ARG A 1 97 ? 2.202 15.673 -12.306 1.00 55.06 97 ARG A N 1
ATOM 718 C CA . ARG A 1 97 ? 1.066 16.386 -11.723 1.00 55.06 97 ARG A CA 1
ATOM 719 C C . ARG A 1 97 ? -0.129 16.591 -12.659 1.00 55.06 97 ARG A C 1
ATOM 721 O O . ARG A 1 97 ? -1.136 17.107 -12.193 1.00 55.06 97 ARG A O 1
ATOM 728 N N . THR A 1 98 ? -0.055 16.204 -13.937 1.00 59.72 98 THR A N 1
ATOM 729 C CA . THR A 1 98 ? -1.070 16.621 -14.930 1.00 59.72 98 THR A CA 1
ATOM 730 C C . THR A 1 98 ? -2.015 15.499 -15.373 1.00 59.72 98 THR A C 1
ATOM 732 O O . THR A 1 98 ? -3.061 15.777 -15.952 1.00 59.72 98 THR A O 1
ATOM 735 N N . SER A 1 99 ? -1.702 14.220 -15.134 1.00 74.94 99 SER A N 1
ATOM 736 C CA . SER A 1 99 ? -2.542 13.110 -15.617 1.00 74.94 99 SER A CA 1
ATOM 737 C C . SER A 1 99 ? -2.620 11.943 -14.636 1.00 74.94 99 SER A C 1
ATOM 739 O O . SER A 1 99 ? -1.600 11.415 -14.207 1.00 74.94 99 SER A O 1
ATOM 741 N N . ALA A 1 100 ? -3.844 11.493 -14.339 1.00 83.06 100 ALA A N 1
ATOM 742 C CA . ALA A 1 100 ? -4.110 10.318 -13.500 1.00 83.06 100 ALA A CA 1
ATOM 743 C C . ALA A 1 100 ? -3.882 8.979 -14.234 1.00 83.06 100 ALA A C 1
ATOM 745 O O . ALA A 1 100 ? -3.715 7.938 -13.600 1.00 83.06 100 ALA A O 1
ATOM 746 N N . VAL A 1 101 ? -3.870 8.990 -15.574 1.00 86.75 101 VAL A N 1
ATOM 747 C CA . VAL A 1 101 ? -3.798 7.782 -16.421 1.00 86.75 101 VAL A CA 1
ATOM 748 C C . VAL A 1 101 ? -2.566 6.907 -16.130 1.00 86.75 101 VAL A C 1
ATOM 750 O O . VAL A 1 101 ? -2.750 5.701 -15.961 1.00 86.75 101 VAL A O 1
ATOM 753 N N . PRO A 1 102 ? -1.333 7.445 -16.004 1.00 87.94 102 PRO A N 1
ATOM 754 C CA . PRO A 1 102 ? -0.161 6.629 -15.683 1.00 87.94 102 PRO A CA 1
ATOM 755 C C . PRO A 1 102 ? -0.307 5.845 -14.375 1.00 87.94 102 PRO A C 1
ATOM 757 O O . PRO A 1 102 ? 0.040 4.669 -14.307 1.00 87.94 102 PRO A O 1
ATOM 760 N N . PHE A 1 103 ? -0.881 6.473 -13.348 1.00 89.00 103 PHE A N 1
ATOM 761 C CA . PHE A 1 103 ? -1.085 5.842 -12.048 1.00 89.00 103 PHE A CA 1
ATOM 762 C C . PHE A 1 103 ? -2.144 4.738 -12.101 1.00 89.00 103 PHE A C 1
ATOM 764 O O . PHE A 1 103 ? -1.940 3.686 -11.501 1.00 89.00 103 PHE A O 1
ATOM 771 N N . TRP A 1 104 ? -3.216 4.913 -12.883 1.00 91.44 104 TRP A N 1
ATOM 772 C CA . TRP A 1 104 ? -4.191 3.845 -13.138 1.00 91.44 104 TRP A CA 1
ATOM 773 C C . TRP A 1 104 ? -3.569 2.643 -13.851 1.00 91.44 104 TRP A C 1
ATOM 775 O O . TRP A 1 104 ? -3.810 1.501 -13.462 1.00 91.44 104 TRP A O 1
ATOM 785 N N . VAL A 1 105 ? -2.730 2.888 -14.859 1.00 92.50 105 VAL A N 1
ATOM 786 C CA . VAL A 1 105 ? -2.016 1.824 -15.581 1.00 92.50 105 VAL A CA 1
ATOM 787 C C . VAL A 1 105 ? -1.050 1.086 -14.650 1.00 92.50 105 VAL A C 1
ATOM 789 O O . VAL A 1 105 ? -1.000 -0.143 -14.672 1.00 92.50 105 VAL A O 1
ATOM 792 N N . ILE A 1 106 ? -0.325 1.807 -13.789 1.00 92.81 106 ILE A N 1
ATOM 793 C CA . ILE A 1 106 ? 0.555 1.194 -12.785 1.00 92.81 106 ILE A CA 1
ATOM 794 C C . ILE A 1 106 ? -0.262 0.385 -11.772 1.00 92.81 106 ILE A C 1
ATOM 796 O O . ILE A 1 106 ? 0.089 -0.761 -11.511 1.00 92.81 106 ILE A O 1
ATOM 800 N N . ALA A 1 107 ? -1.368 0.914 -11.243 1.00 93.44 107 ALA A N 1
ATOM 801 C CA . ALA A 1 107 ? -2.235 0.192 -10.309 1.00 93.44 107 ALA A CA 1
ATOM 802 C C . ALA A 1 107 ? -2.792 -1.107 -10.924 1.00 93.44 107 ALA A C 1
ATOM 804 O O . ALA A 1 107 ? -2.793 -2.160 -10.277 1.00 93.44 107 ALA A O 1
ATOM 805 N N . ALA A 1 108 ? -3.197 -1.062 -12.197 1.00 95.00 108 ALA A N 1
ATOM 806 C CA . ALA A 1 108 ? -3.644 -2.234 -12.942 1.00 95.00 108 ALA A CA 1
ATOM 807 C C . ALA A 1 108 ? -2.514 -3.262 -13.123 1.00 95.00 108 ALA A C 1
ATOM 809 O O . ALA A 1 108 ? -2.700 -4.438 -12.807 1.00 95.00 108 ALA A O 1
ATOM 810 N N . LEU A 1 109 ? -1.323 -2.822 -13.549 1.00 94.75 109 LEU A N 1
ATOM 811 C CA . LEU A 1 109 ? -0.148 -3.688 -13.679 1.00 94.75 109 LEU A CA 1
ATOM 812 C C . LEU A 1 109 ? 0.200 -4.361 -12.344 1.00 94.75 109 LEU A C 1
ATOM 814 O O . LEU A 1 109 ? 0.423 -5.568 -12.302 1.00 94.75 109 LEU A O 1
ATOM 818 N N . GLN A 1 110 ? 0.210 -3.603 -11.248 1.00 96.50 110 GLN A N 1
ATOM 819 C CA . GLN A 1 110 ? 0.516 -4.137 -9.924 1.00 96.50 110 GLN A CA 1
ATOM 820 C C . GLN A 1 110 ? -0.524 -5.162 -9.464 1.00 96.50 110 GLN A C 1
ATOM 822 O O . GLN A 1 110 ? -0.158 -6.205 -8.927 1.00 96.50 110 GLN A O 1
ATOM 827 N N . THR A 1 111 ? -1.805 -4.930 -9.751 1.00 94.25 111 THR A N 1
ATOM 828 C CA . THR A 1 111 ? -2.878 -5.884 -9.436 1.00 94.25 111 THR A CA 1
ATOM 829 C C . THR A 1 111 ? -2.692 -7.202 -10.194 1.00 94.25 111 THR A C 1
ATOM 831 O O . THR A 1 111 ? -2.811 -8.276 -9.604 1.00 94.25 111 THR A O 1
ATOM 834 N N . VAL A 1 112 ? -2.322 -7.142 -11.478 1.00 95.00 112 VAL A N 1
ATOM 835 C CA . VAL A 1 112 ? -1.983 -8.339 -12.267 1.00 95.00 112 VAL A CA 1
ATOM 836 C C . VAL A 1 112 ? -0.792 -9.075 -11.650 1.00 95.00 112 VAL A C 1
ATOM 838 O O . VAL A 1 112 ? -0.826 -10.296 -11.498 1.00 95.00 112 VAL A O 1
ATOM 841 N N . LEU A 1 113 ? 0.248 -8.347 -11.241 1.00 93.31 113 LEU A N 1
ATOM 842 C CA . LEU A 1 113 ? 1.454 -8.947 -10.675 1.00 93.31 113 LEU A CA 1
ATOM 843 C C . LEU A 1 113 ? 1.219 -9.618 -9.321 1.00 93.31 113 LEU A C 1
ATOM 845 O O . LEU A 1 113 ? 1.762 -10.698 -9.096 1.00 93.31 113 LEU A O 1
ATOM 849 N N . VAL A 1 114 ? 0.358 -9.058 -8.466 1.00 94.06 114 VAL A N 1
ATOM 850 C CA . VAL A 1 114 ? -0.053 -9.698 -7.202 1.00 94.06 114 VAL A CA 1
ATOM 851 C C . VAL A 1 114 ? -0.662 -11.081 -7.451 1.00 94.06 114 VAL A C 1
ATOM 853 O O . VAL A 1 114 ? -0.389 -12.022 -6.708 1.00 94.06 114 VAL A O 1
ATOM 856 N N . VAL A 1 115 ? -1.458 -11.237 -8.510 1.00 92.56 115 VAL A N 1
ATOM 857 C CA . VAL A 1 115 ? -2.110 -12.515 -8.826 1.00 92.56 115 VAL A CA 1
ATOM 858 C C . VAL A 1 115 ? -1.130 -13.489 -9.488 1.00 92.56 115 VAL A C 1
ATOM 860 O O . VAL A 1 115 ? -1.036 -14.650 -9.083 1.00 92.56 115 VAL A O 1
ATOM 863 N N . VAL A 1 116 ? -0.374 -13.020 -10.484 1.00 92.56 116 VAL A N 1
ATOM 864 C CA . VAL A 1 116 ? 0.443 -13.875 -11.360 1.00 92.56 116 VAL A CA 1
ATOM 865 C C . VAL A 1 116 ? 1.748 -14.324 -10.701 1.00 92.56 116 VAL A C 1
ATOM 867 O O . VAL A 1 116 ? 2.149 -15.476 -10.866 1.00 92.56 116 VAL A O 1
ATOM 870 N N . MET A 1 117 ? 2.429 -13.451 -9.957 1.00 90.94 117 MET A N 1
ATOM 871 C CA . MET A 1 117 ? 3.783 -13.743 -9.479 1.00 90.94 117 MET A CA 1
ATOM 872 C C . MET A 1 117 ? 3.782 -14.827 -8.400 1.00 90.94 117 MET A C 1
ATOM 874 O O . MET A 1 117 ? 2.995 -14.736 -7.468 1.00 90.94 117 MET A O 1
ATOM 878 N N . PRO A 1 118 ? 4.661 -15.842 -8.465 1.00 88.62 118 PRO A N 1
ATOM 879 C CA . PRO A 1 118 ? 4.663 -16.941 -7.496 1.00 88.62 118 PRO A CA 1
ATOM 880 C C . PRO A 1 118 ? 5.353 -16.578 -6.169 1.00 88.62 118 PRO A C 1
ATOM 882 O O . PRO A 1 118 ? 5.207 -17.301 -5.187 1.00 88.62 118 PRO A O 1
ATOM 885 N N . ASN A 1 119 ? 6.114 -15.480 -6.123 1.00 89.94 119 ASN A N 1
ATOM 886 C CA . ASN A 1 119 ? 6.904 -15.091 -4.958 1.00 89.94 119 ASN A CA 1
ATOM 887 C C . ASN A 1 119 ? 6.119 -14.177 -3.997 1.00 89.94 119 ASN A C 1
ATOM 889 O O . ASN A 1 119 ? 5.643 -13.113 -4.386 1.00 89.94 119 ASN A O 1
ATOM 893 N N . THR A 1 120 ? 6.055 -14.561 -2.721 1.00 90.06 120 THR A N 1
ATOM 894 C CA . THR A 1 120 ? 5.358 -13.836 -1.643 1.00 90.06 120 THR A CA 1
ATOM 895 C C . THR A 1 120 ? 5.866 -12.405 -1.449 1.00 90.06 120 THR A C 1
ATOM 897 O O . THR A 1 120 ? 5.061 -11.490 -1.330 1.00 90.06 120 THR A O 1
ATOM 900 N N . ILE A 1 121 ? 7.187 -12.190 -1.449 1.00 90.12 121 ILE A N 1
ATOM 901 C CA . ILE A 1 121 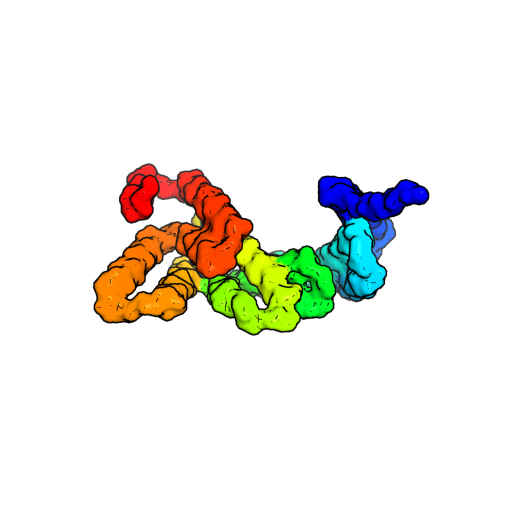? 7.793 -10.864 -1.234 1.00 90.12 121 ILE A CA 1
ATOM 902 C C . ILE A 1 121 ? 7.424 -9.933 -2.390 1.00 90.12 121 ILE A C 1
ATOM 904 O O . ILE A 1 121 ? 7.008 -8.797 -2.168 1.00 90.12 121 ILE A O 1
ATOM 908 N N . HIS A 1 122 ? 7.512 -10.443 -3.621 1.00 93.12 122 HIS A N 1
ATOM 909 C CA . HIS A 1 122 ? 7.105 -9.708 -4.816 1.00 93.12 122 HIS A CA 1
ATOM 910 C C . HIS A 1 122 ? 5.617 -9.333 -4.776 1.00 93.12 122 HIS A C 1
ATOM 912 O O . HIS A 1 122 ? 5.271 -8.179 -5.031 1.00 93.12 122 HIS A O 1
ATOM 918 N N . ARG A 1 123 ? 4.740 -10.268 -4.378 1.00 94.75 123 ARG A N 1
ATOM 919 C CA . ARG A 1 123 ? 3.303 -9.999 -4.211 1.00 94.75 123 ARG A CA 1
ATOM 920 C C . ARG A 1 123 ? 3.038 -8.901 -3.184 1.00 94.75 123 ARG A C 1
ATOM 922 O O . ARG A 1 123 ? 2.250 -8.005 -3.466 1.00 94.75 123 ARG A O 1
ATOM 929 N N . THR A 1 124 ? 3.704 -8.934 -2.030 1.00 94.88 124 THR A N 1
ATOM 930 C CA . THR A 1 124 ? 3.554 -7.899 -0.995 1.00 94.88 124 THR A CA 1
ATOM 931 C C . THR A 1 124 ? 3.999 -6.530 -1.506 1.00 94.88 124 THR A C 1
ATOM 933 O O . THR A 1 124 ? 3.265 -5.555 -1.358 1.00 94.88 124 THR A O 1
ATOM 936 N N . LEU A 1 125 ? 5.164 -6.453 -2.160 1.00 94.19 125 LEU A N 1
ATOM 937 C CA . LEU A 1 125 ? 5.674 -5.215 -2.761 1.00 94.19 125 LEU A CA 1
ATOM 938 C C . LEU A 1 125 ? 4.746 -4.682 -3.855 1.00 94.19 125 LEU A C 1
ATOM 940 O O . LEU A 1 125 ? 4.499 -3.481 -3.911 1.00 94.19 125 LEU A O 1
ATOM 944 N N . SER A 1 126 ? 4.199 -5.567 -4.687 1.00 95.69 126 SER A N 1
ATOM 945 C CA . SER A 1 126 ? 3.265 -5.192 -5.749 1.00 95.69 126 SER A CA 1
ATOM 946 C C . SER A 1 126 ? 1.938 -4.697 -5.176 1.00 95.69 126 SER A C 1
ATOM 948 O O . SER A 1 126 ? 1.423 -3.682 -5.628 1.00 95.69 126 SER A O 1
ATOM 950 N N . ALA A 1 127 ? 1.405 -5.337 -4.132 1.00 96.62 127 ALA A N 1
ATOM 951 C CA . ALA A 1 127 ? 0.192 -4.877 -3.455 1.00 96.62 127 ALA A CA 1
ATOM 952 C C . ALA A 1 127 ? 0.396 -3.517 -2.773 1.00 96.62 127 ALA A C 1
ATOM 954 O O . ALA A 1 127 ? -0.468 -2.647 -2.857 1.00 96.62 127 ALA A O 1
ATOM 955 N N . TYR A 1 128 ? 1.563 -3.310 -2.161 1.00 96.25 128 TYR A N 1
ATOM 956 C CA . TYR A 1 128 ? 1.955 -2.028 -1.586 1.00 96.25 128 TYR A CA 1
ATOM 957 C C . TYR A 1 128 ? 2.074 -0.928 -2.656 1.00 96.25 128 TYR A C 1
ATOM 959 O O . TYR A 1 128 ? 1.408 0.104 -2.563 1.00 96.25 128 TYR A O 1
ATOM 967 N N . ALA A 1 129 ? 2.842 -1.168 -3.723 1.00 94.88 129 ALA A N 1
ATOM 968 C CA . ALA A 1 129 ? 2.997 -0.224 -4.828 1.00 94.88 129 ALA A CA 1
ATOM 969 C C . ALA A 1 129 ? 1.667 0.047 -5.553 1.00 94.88 129 ALA A C 1
ATOM 971 O O . ALA A 1 129 ? 1.398 1.178 -5.951 1.00 94.88 129 ALA A O 1
ATOM 972 N N . GLY A 1 130 ? 0.821 -0.975 -5.698 1.00 95.69 130 GLY A N 1
ATOM 973 C CA . GLY A 1 130 ? -0.514 -0.872 -6.281 1.00 95.69 130 GLY A CA 1
ATOM 974 C C . GLY A 1 130 ? -1.461 -0.031 -5.429 1.00 95.69 130 GLY A C 1
ATOM 975 O O . GLY A 1 130 ? -2.160 0.816 -5.977 1.00 95.69 130 GLY A O 1
ATOM 976 N N . GLY A 1 131 ? -1.434 -0.198 -4.102 1.00 95.00 131 GLY A N 1
ATOM 977 C CA . GLY A 1 131 ? -2.200 0.629 -3.166 1.00 95.00 131 GLY A CA 1
ATOM 978 C C . GLY A 1 131 ? -1.799 2.104 -3.226 1.00 95.00 131 GLY A C 1
ATOM 979 O O . GLY A 1 131 ? -2.664 2.973 -3.320 1.00 95.00 131 GLY A O 1
ATOM 980 N N . LEU A 1 132 ? -0.493 2.392 -3.270 1.00 92.12 132 LEU A N 1
ATOM 981 C CA . LEU A 1 132 ? 0.003 3.759 -3.455 1.00 92.12 132 LEU A CA 1
ATOM 982 C C . LEU A 1 132 ? -0.395 4.329 -4.823 1.00 92.12 132 LEU A C 1
ATOM 984 O O . LEU A 1 132 ? -0.919 5.437 -4.896 1.00 92.12 132 LEU A O 1
ATOM 988 N N . ALA A 1 133 ? -0.194 3.575 -5.908 1.00 92.12 133 ALA A N 1
ATOM 989 C CA . ALA A 1 133 ? -0.559 4.011 -7.255 1.00 92.12 133 ALA A CA 1
ATOM 990 C C . ALA A 1 133 ? -2.064 4.290 -7.379 1.00 92.12 133 ALA A C 1
ATOM 992 O O . ALA A 1 133 ? -2.446 5.291 -7.978 1.00 92.12 133 ALA A O 1
ATOM 993 N N . PHE A 1 134 ? -2.910 3.460 -6.764 1.00 93.50 134 PHE A N 1
ATOM 994 C CA . PHE A 1 134 ? -4.350 3.688 -6.675 1.00 93.50 134 PHE A CA 1
ATOM 995 C C . PHE A 1 134 ? -4.674 4.985 -5.925 1.00 93.50 134 PHE A C 1
ATOM 997 O O . PHE A 1 134 ? -5.442 5.804 -6.424 1.00 93.50 134 PHE A O 1
ATOM 1004 N N . ALA A 1 135 ? -4.038 5.228 -4.776 1.00 89.19 135 ALA A N 1
ATOM 1005 C CA . ALA A 1 135 ? -4.257 6.454 -4.017 1.00 89.19 135 ALA A CA 1
ATOM 1006 C C . ALA A 1 135 ? -3.850 7.715 -4.796 1.00 89.19 135 ALA A C 1
ATOM 1008 O O . ALA A 1 135 ? -4.611 8.683 -4.837 1.00 89.19 135 ALA A O 1
ATOM 1009 N N . TYR A 1 136 ? -2.706 7.690 -5.487 1.00 85.81 136 TYR A N 1
ATOM 1010 C CA . TYR A 1 136 ? -2.283 8.787 -6.364 1.00 85.81 136 TYR A CA 1
ATOM 1011 C C . TYR A 1 136 ? -3.211 8.966 -7.573 1.00 85.81 136 TYR A C 1
ATOM 1013 O O . TYR A 1 136 ? -3.538 10.101 -7.927 1.00 85.81 136 TYR A O 1
ATOM 1021 N N . ALA A 1 137 ? -3.678 7.872 -8.182 1.00 87.94 137 ALA A N 1
ATOM 1022 C CA . ALA A 1 137 ? -4.637 7.909 -9.283 1.00 87.94 137 ALA A CA 1
ATOM 1023 C C . ALA A 1 137 ? -5.956 8.575 -8.864 1.00 87.94 137 ALA A C 1
ATOM 1025 O O . ALA A 1 137 ? -6.429 9.476 -9.557 1.00 87.94 137 ALA A O 1
ATOM 1026 N N . CYS A 1 138 ? -6.502 8.189 -7.706 1.00 86.62 138 CYS A N 1
ATOM 1027 C CA . CYS A 1 138 ? -7.686 8.809 -7.116 1.00 86.62 138 CYS A CA 1
ATOM 1028 C C . CYS A 1 138 ? -7.449 10.284 -6.775 1.00 86.62 138 CYS A C 1
ATOM 1030 O O . CYS A 1 138 ? -8.300 11.125 -7.059 1.00 86.62 138 CYS A O 1
ATOM 1032 N N . GLY A 1 139 ? -6.290 10.617 -6.197 1.00 81.19 139 GLY A N 1
ATOM 1033 C CA . GLY A 1 139 ? -5.919 11.993 -5.865 1.00 81.19 139 GLY A CA 1
ATOM 1034 C C . GLY A 1 139 ? -5.923 12.911 -7.088 1.00 81.19 139 GLY A C 1
ATOM 1035 O O . GLY A 1 139 ? -6.554 13.965 -7.069 1.00 81.19 139 GLY A O 1
ATOM 1036 N N . LEU A 1 140 ? -5.291 12.478 -8.181 1.00 79.44 140 LEU A N 1
ATOM 1037 C CA . LEU A 1 140 ? -5.224 13.247 -9.427 1.00 79.44 140 LEU A CA 1
ATOM 1038 C C . LEU A 1 140 ? -6.543 13.264 -10.212 1.00 79.44 140 LEU A C 1
ATOM 1040 O O . LEU A 1 140 ? -6.763 14.183 -10.995 1.00 79.44 140 LEU A O 1
ATOM 1044 N N . SER A 1 141 ? -7.430 12.283 -10.016 1.00 82.38 141 SER A N 1
ATOM 1045 C CA . SER A 1 141 ? -8.758 12.260 -10.645 1.00 82.38 141 SER A CA 1
ATOM 1046 C C . SER A 1 141 ? -9.821 13.057 -9.874 1.00 82.38 141 SER A C 1
ATOM 1048 O O . SER A 1 141 ? -10.989 13.017 -10.250 1.00 82.38 141 SER A O 1
ATOM 1050 N N . GLY A 1 142 ? -9.453 13.729 -8.776 1.00 76.44 142 GLY A N 1
ATOM 1051 C CA . GLY A 1 142 ? -10.386 14.459 -7.907 1.00 76.44 142 GLY A CA 1
ATOM 1052 C C . GLY A 1 142 ? -11.184 13.576 -6.936 1.00 76.44 142 GLY A C 1
ATOM 1053 O O . GLY A 1 142 ? -12.013 14.085 -6.192 1.00 76.44 142 GLY A O 1
ATOM 1054 N N . ALA A 1 143 ? -10.912 12.268 -6.898 1.00 81.00 143 ALA A N 1
ATOM 1055 C CA . ALA A 1 143 ? -11.566 11.286 -6.029 1.00 81.00 143 ALA A CA 1
ATOM 1056 C C . ALA A 1 143 ? -10.670 10.842 -4.855 1.00 81.00 143 ALA A C 1
ATOM 1058 O O . ALA A 1 143 ? -10.858 9.761 -4.298 1.00 81.00 143 ALA A O 1
ATOM 1059 N N . GLY A 1 144 ? -9.670 11.652 -4.483 1.00 75.81 144 GLY A N 1
ATOM 1060 C CA . GLY A 1 144 ? -8.658 11.299 -3.477 1.00 75.81 144 GLY A CA 1
ATOM 1061 C C . GLY A 1 144 ? -9.242 10.922 -2.115 1.00 75.81 144 GLY A C 1
ATOM 1062 O O . GLY A 1 144 ? -8.694 10.066 -1.428 1.00 75.81 144 GLY A O 1
ATOM 1063 N N . PHE A 1 145 ? -10.404 11.482 -1.770 1.00 77.56 145 PHE A N 1
ATOM 1064 C CA . PHE A 1 145 ? -11.136 11.171 -0.543 1.00 77.56 145 PHE A CA 1
ATOM 1065 C C . PHE A 1 145 ? -11.586 9.705 -0.447 1.00 77.56 145 PHE A C 1
ATOM 1067 O O . PHE A 1 145 ? -11.705 9.177 0.652 1.00 77.56 145 PHE 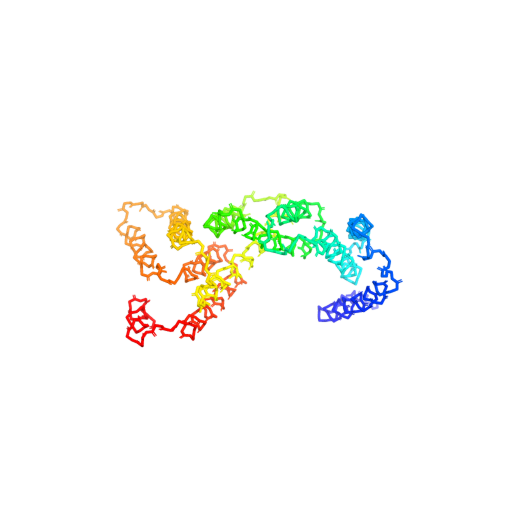A O 1
ATOM 1074 N N . LEU A 1 146 ? -11.798 9.014 -1.573 1.00 83.94 146 LEU A N 1
ATOM 1075 C CA . LEU A 1 146 ? -12.196 7.602 -1.566 1.00 83.94 146 LEU A CA 1
ATOM 1076 C C . LEU A 1 146 ? -11.019 6.654 -1.340 1.00 83.94 146 LEU A C 1
ATOM 1078 O O . LEU A 1 146 ? -11.239 5.513 -0.946 1.00 83.94 146 LEU A O 1
ATOM 1082 N N . ALA A 1 147 ? -9.783 7.091 -1.595 1.00 86.56 147 ALA A N 1
ATOM 1083 C CA . ALA A 1 147 ? -8.631 6.197 -1.632 1.00 86.56 147 ALA A CA 1
ATOM 1084 C C . ALA A 1 147 ? -8.377 5.509 -0.285 1.00 86.56 147 ALA A C 1
ATOM 1086 O O . ALA A 1 147 ? -8.314 4.281 -0.225 1.00 86.56 147 ALA A O 1
ATOM 1087 N N . ALA A 1 148 ? -8.268 6.299 0.788 1.00 86.12 148 ALA A N 1
ATOM 1088 C CA . ALA A 1 148 ? -7.985 5.797 2.130 1.00 86.12 148 ALA A CA 1
ATOM 1089 C C . ALA A 1 148 ? -9.069 4.821 2.595 1.00 86.12 148 ALA A C 1
ATOM 1091 O O . ALA A 1 148 ? -8.770 3.684 2.951 1.00 86.12 148 ALA A O 1
ATOM 1092 N N . GLY A 1 149 ? -10.335 5.217 2.483 1.00 89.44 149 GLY A N 1
ATOM 1093 C CA . GLY A 1 149 ? -11.448 4.385 2.911 1.00 89.44 149 GLY A CA 1
ATOM 1094 C C . GLY A 1 149 ? -11.685 3.140 2.036 1.00 89.44 149 GLY A C 1
ATOM 1095 O O . GLY A 1 149 ? -12.051 2.082 2.553 1.00 89.44 149 GLY A O 1
ATOM 1096 N N . ALA A 1 150 ? -11.415 3.202 0.727 1.00 92.12 150 ALA A N 1
ATOM 1097 C CA . ALA A 1 150 ? -11.459 2.027 -0.147 1.00 92.12 150 ALA A CA 1
ATOM 1098 C C . ALA A 1 150 ? -10.364 1.013 0.220 1.00 92.12 150 ALA A C 1
ATOM 1100 O O . ALA A 1 150 ? -10.638 -0.186 0.308 1.00 92.12 150 ALA A O 1
ATOM 1101 N N . ILE A 1 151 ? -9.144 1.487 0.495 1.00 93.44 151 ILE A N 1
ATOM 1102 C CA . ILE A 1 151 ? -8.051 0.630 0.968 1.00 93.44 151 ILE A CA 1
ATOM 1103 C C . ILE A 1 151 ? -8.374 0.084 2.366 1.00 93.44 151 ILE A C 1
ATOM 1105 O O . ILE A 1 151 ? -8.214 -1.116 2.576 1.00 93.44 151 ILE A O 1
ATOM 1109 N N . ALA A 1 152 ? -8.901 0.906 3.281 1.00 94.00 152 ALA A N 1
ATOM 1110 C CA . ALA A 1 152 ? -9.357 0.487 4.609 1.00 94.00 152 ALA A CA 1
ATOM 1111 C C . ALA A 1 152 ? -10.397 -0.644 4.512 1.00 94.00 152 ALA A C 1
ATOM 1113 O O . ALA A 1 152 ? -10.306 -1.661 5.200 1.00 94.00 152 ALA A O 1
ATOM 1114 N N . THR A 1 153 ? -11.358 -0.508 3.597 1.00 94.62 153 THR A N 1
ATOM 1115 C CA . THR A 1 153 ? -12.378 -1.533 3.340 1.00 94.62 153 THR A CA 1
ATOM 1116 C C . THR A 1 153 ? -11.751 -2.819 2.801 1.00 94.62 153 THR A C 1
ATOM 1118 O O . THR A 1 153 ? -12.089 -3.911 3.260 1.00 94.62 153 THR A O 1
ATOM 1121 N N . ALA A 1 154 ? -10.805 -2.708 1.863 1.00 94.56 154 ALA A N 1
ATOM 1122 C CA . ALA A 1 154 ? -10.102 -3.858 1.305 1.00 94.56 154 ALA A C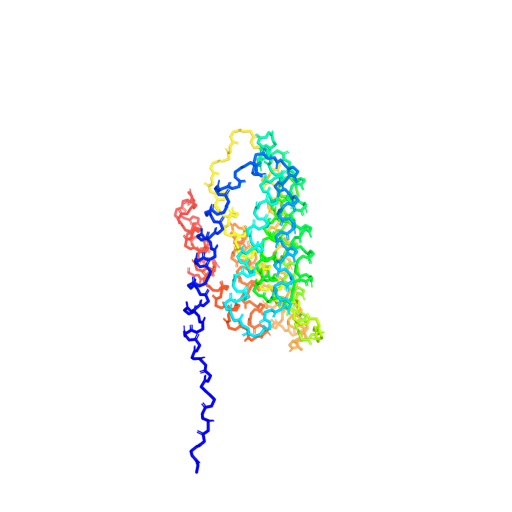A 1
ATOM 1123 C C . ALA A 1 154 ? -9.279 -4.603 2.370 1.00 94.56 154 ALA A C 1
ATOM 1125 O O . ALA A 1 154 ? -9.371 -5.829 2.453 1.00 94.56 154 ALA A O 1
ATOM 1126 N N . ILE A 1 155 ? -8.523 -3.894 3.218 1.00 95.19 155 ILE A N 1
ATOM 1127 C CA . ILE A 1 155 ? -7.753 -4.530 4.299 1.00 95.19 155 ILE A CA 1
ATOM 1128 C C . ILE A 1 155 ? -8.680 -5.164 5.337 1.00 95.19 155 ILE A C 1
ATOM 1130 O O . ILE A 1 155 ? -8.431 -6.298 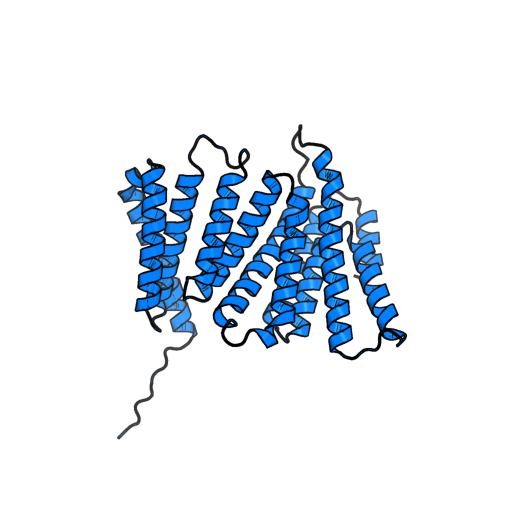5.737 1.00 95.19 155 ILE A O 1
ATOM 1134 N N . ALA A 1 156 ? -9.774 -4.501 5.724 1.00 94.31 156 ALA A N 1
ATOM 1135 C CA . ALA A 1 156 ? -10.731 -5.052 6.676 1.00 94.31 156 ALA A CA 1
ATOM 1136 C C . ALA A 1 156 ? -11.373 -6.330 6.123 1.00 94.31 156 ALA A C 1
ATOM 1138 O O . ALA A 1 156 ? -11.432 -7.341 6.818 1.00 94.31 156 ALA A O 1
ATOM 1139 N N . ALA A 1 157 ? -11.781 -6.333 4.850 1.00 93.75 157 ALA A N 1
ATOM 1140 C CA . ALA A 1 157 ? -12.338 -7.513 4.198 1.00 93.75 157 ALA A CA 1
ATOM 1141 C C . ALA A 1 157 ? -11.334 -8.674 4.127 1.00 93.75 157 ALA A C 1
ATOM 1143 O O . ALA A 1 157 ? -11.703 -9.808 4.433 1.00 93.75 157 ALA A O 1
ATOM 1144 N N . LEU A 1 158 ? -10.074 -8.402 3.764 1.00 93.31 158 LEU A N 1
ATOM 1145 C CA . LEU A 1 158 ? -9.021 -9.418 3.705 1.00 93.31 158 LEU A CA 1
ATOM 1146 C C . LEU A 1 158 ? -8.736 -9.999 5.096 1.00 93.31 158 LEU A C 1
ATOM 1148 O O . LEU A 1 158 ? -8.825 -11.208 5.290 1.00 93.31 158 LEU A O 1
ATOM 1152 N N . TRP A 1 159 ? -8.473 -9.155 6.090 1.00 94.00 159 TRP A N 1
ATOM 1153 C CA . TRP A 1 159 ? -8.136 -9.610 7.438 1.00 94.00 159 TRP A CA 1
ATOM 1154 C C . TRP A 1 159 ? -9.312 -10.289 8.147 1.00 94.00 159 TRP A C 1
ATOM 1156 O O . TRP A 1 159 ? -9.114 -11.284 8.833 1.00 94.00 159 TRP A O 1
ATOM 1166 N N . LEU A 1 160 ? -10.554 -9.840 7.947 1.00 91.12 160 LEU A N 1
ATOM 1167 C CA . LEU A 1 160 ? -11.723 -10.514 8.523 1.00 91.12 160 LEU A CA 1
ATOM 1168 C C . LEU A 1 160 ? -12.009 -11.868 7.859 1.00 91.12 160 LEU A C 1
ATOM 1170 O O . LEU A 1 160 ? -12.665 -12.717 8.469 1.00 91.12 160 LEU A O 1
ATOM 1174 N N . GLN A 1 161 ? -11.583 -12.086 6.617 1.00 90.00 161 GLN A N 1
ATOM 1175 C CA . GLN A 1 161 ? -11.823 -13.330 5.880 1.00 90.00 161 GLN A CA 1
ATOM 1176 C C . GLN A 1 161 ? -10.609 -14.266 5.857 1.00 90.00 161 GLN A C 1
ATOM 1178 O O . GLN A 1 161 ? -10.674 -15.287 5.175 1.00 90.00 161 GLN A O 1
ATOM 1183 N N . GLU A 1 162 ? -9.557 -13.986 6.636 1.00 86.75 162 GLU A N 1
ATOM 1184 C CA . GLU A 1 162 ? -8.316 -14.774 6.678 1.00 86.75 162 GLU A CA 1
ATOM 1185 C C . GLU A 1 162 ? -8.583 -16.284 6.811 1.00 86.75 162 GLU A C 1
ATOM 1187 O O . GLU A 1 162 ? -8.134 -17.081 5.984 1.00 86.75 162 GLU A O 1
ATOM 1192 N N . ALA A 1 163 ? -9.446 -16.666 7.758 1.00 81.56 163 ALA A N 1
ATOM 1193 C CA . ALA A 1 163 ? -9.827 -18.058 8.008 1.00 81.56 163 ALA A CA 1
ATOM 1194 C C . ALA A 1 163 ? -10.555 -18.749 6.833 1.00 81.56 163 ALA A C 1
ATOM 1196 O O . ALA A 1 163 ? -10.632 -19.975 6.785 1.00 81.56 163 ALA A O 1
ATOM 1197 N N . ARG A 1 164 ? -11.111 -17.989 5.880 1.00 85.62 164 ARG A N 1
ATOM 1198 C CA . ARG A 1 164 ? -11.873 -18.519 4.736 1.00 85.62 164 ARG A CA 1
ATOM 1199 C C . ARG A 1 164 ? -11.015 -18.740 3.495 1.00 85.62 164 ARG A C 1
ATOM 1201 O O . ARG A 1 164 ? -11.497 -19.346 2.539 1.00 85.62 164 ARG A O 1
ATOM 1208 N N . PHE A 1 165 ? -9.775 -18.247 3.463 1.00 83.19 165 PHE A N 1
ATOM 1209 C CA . PHE A 1 165 ? -9.040 -18.172 2.202 1.00 83.19 165 PHE A CA 1
ATOM 1210 C C . PHE A 1 165 ? -8.503 -19.497 1.664 1.00 83.19 165 PHE A C 1
ATOM 1212 O O . PHE A 1 165 ? -8.193 -19.529 0.476 1.00 83.19 165 PHE A O 1
ATOM 1219 N N . GLY A 1 166 ? -8.454 -20.590 2.433 1.00 84.00 166 GLY A N 1
ATOM 1220 C CA . GLY A 1 166 ? -8.112 -21.928 1.923 1.00 84.00 166 GLY A CA 1
ATOM 1221 C C . GLY A 1 166 ? -6.933 -21.922 0.933 1.00 84.00 166 GLY A C 1
ATOM 1222 O O . GLY A 1 166 ? -5.833 -21.483 1.262 1.00 84.00 166 GLY A O 1
ATOM 1223 N N . SER A 1 167 ? -7.174 -22.326 -0.321 1.00 81.12 167 SER A N 1
ATOM 1224 C CA . SER A 1 167 ? -6.164 -22.341 -1.399 1.00 81.12 167 SER A CA 1
ATOM 1225 C C . SER A 1 167 ? -5.704 -20.956 -1.887 1.00 81.12 167 SER A C 1
ATOM 1227 O O . SER A 1 167 ? -4.621 -20.832 -2.458 1.00 81.12 167 SER A O 1
ATOM 1229 N N . ARG A 1 168 ? -6.484 -19.895 -1.650 1.00 86.06 168 ARG A N 1
ATOM 1230 C CA . ARG A 1 168 ? -6.154 -18.502 -2.008 1.00 86.06 168 ARG A CA 1
ATOM 1231 C C . ARG A 1 168 ? -5.279 -17.804 -0.968 1.00 86.06 168 ARG A C 1
ATOM 1233 O O . ARG A 1 168 ? -4.812 -16.697 -1.229 1.00 86.06 168 ARG A O 1
ATOM 1240 N N . HIS A 1 169 ? -5.006 -18.443 0.170 1.00 86.62 169 HIS A N 1
ATOM 1241 C CA . HIS A 1 169 ? -4.196 -17.879 1.253 1.00 86.62 169 HIS A CA 1
ATOM 1242 C C . HIS A 1 169 ? -2.814 -17.397 0.771 1.00 86.62 169 HIS A C 1
ATOM 1244 O O . HIS A 1 169 ? -2.347 -16.332 1.169 1.00 86.62 169 HIS A O 1
ATOM 1250 N N . ALA A 1 170 ? -2.202 -18.117 -0.179 1.00 85.44 170 ALA A N 1
ATOM 1251 C CA . ALA A 1 170 ? -0.909 -17.760 -0.769 1.00 85.44 170 ALA A CA 1
ATOM 1252 C C . ALA A 1 170 ? -0.908 -16.427 -1.552 1.00 85.44 170 ALA A C 1
ATOM 1254 O O . ALA A 1 170 ? 0.157 -15.852 -1.775 1.00 85.44 170 ALA A O 1
ATOM 1255 N N . VAL A 1 171 ? -2.073 -15.946 -2.002 1.00 88.12 171 VAL A N 1
ATOM 1256 C CA . VAL A 1 171 ? -2.236 -14.657 -2.704 1.00 88.12 171 VAL A CA 1
ATOM 1257 C C . VAL A 1 171 ? -2.799 -13.599 -1.756 1.00 88.12 171 VAL A C 1
ATOM 1259 O O . VAL A 1 171 ? -2.311 -12.471 -1.732 1.00 88.12 171 VAL A O 1
ATOM 1262 N N . ALA A 1 172 ? -3.801 -13.971 -0.954 1.00 90.00 172 ALA A N 1
ATOM 1263 C CA . ALA A 1 172 ? -4.531 -13.051 -0.089 1.00 90.00 172 ALA A CA 1
ATOM 1264 C C . ALA A 1 172 ? -3.657 -12.473 1.031 1.00 90.00 172 ALA A C 1
ATOM 1266 O O . ALA A 1 172 ? -3.725 -11.274 1.284 1.00 90.00 172 ALA A O 1
ATOM 1267 N N . MET A 1 173 ? -2.792 -13.281 1.655 1.00 91.25 173 MET A N 1
ATOM 1268 C CA . MET A 1 173 ? -1.964 -12.803 2.768 1.00 91.25 173 MET A CA 1
ATOM 1269 C C . MET A 1 173 ? -0.911 -11.776 2.343 1.00 91.25 173 MET A C 1
ATOM 1271 O O . MET A 1 173 ? -0.874 -10.698 2.937 1.00 91.25 173 MET A O 1
ATOM 1275 N N . PRO A 1 174 ? -0.090 -12.020 1.301 1.00 92.69 174 PRO A N 1
ATOM 1276 C CA . PRO A 1 174 ? 0.843 -11.005 0.806 1.00 92.69 174 PRO A CA 1
ATOM 1277 C C . PRO A 1 174 ? 0.140 -9.708 0.407 1.00 92.69 174 PRO A C 1
ATOM 1279 O O . PRO A 1 174 ? 0.620 -8.615 0.703 1.00 92.69 174 PRO A O 1
ATOM 1282 N N . MET A 1 175 ? -1.031 -9.835 -0.223 1.00 93.25 175 MET A N 1
ATOM 1283 C CA . MET A 1 175 ? -1.849 -8.697 -0.620 1.00 93.25 175 MET A CA 1
ATOM 1284 C C . MET A 1 175 ? -2.344 -7.898 0.591 1.00 93.25 175 MET A C 1
ATOM 1286 O O . MET A 1 175 ? -2.228 -6.675 0.590 1.00 93.25 175 MET A O 1
ATOM 1290 N N . ALA A 1 176 ? -2.832 -8.572 1.636 1.00 94.12 176 ALA A N 1
ATOM 1291 C CA . ALA A 1 176 ? -3.297 -7.938 2.867 1.00 94.12 176 ALA A CA 1
ATOM 1292 C C . ALA A 1 176 ? -2.172 -7.166 3.568 1.00 94.12 176 ALA A C 1
ATOM 1294 O O . ALA A 1 176 ? -2.359 -6.004 3.936 1.00 94.12 176 ALA A O 1
ATOM 1295 N N . TYR A 1 177 ? -0.980 -7.761 3.685 1.00 95.06 177 TYR A N 1
ATOM 1296 C CA . TYR A 1 177 ? 0.188 -7.074 4.243 1.00 95.06 177 TYR A CA 1
ATOM 1297 C C . TYR A 1 177 ? 0.602 -5.862 3.402 1.00 95.06 177 TYR A C 1
ATOM 1299 O O . TYR A 1 177 ? 0.794 -4.780 3.954 1.00 95.06 177 TYR A O 1
ATOM 1307 N N . GLY A 1 178 ? 0.705 -6.013 2.078 1.00 95.31 178 GLY A N 1
ATOM 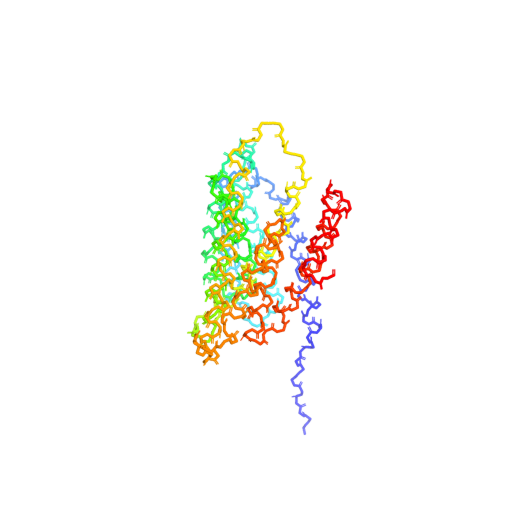1308 C CA . GLY A 1 178 ? 1.115 -4.924 1.191 1.00 95.31 178 GLY A CA 1
ATOM 1309 C C . GLY A 1 178 ? 0.139 -3.747 1.217 1.00 95.31 178 GLY A C 1
ATOM 1310 O O . GLY A 1 178 ? 0.559 -2.601 1.363 1.00 95.31 178 GLY A O 1
ATOM 1311 N N . LEU A 1 179 ? -1.167 -4.027 1.167 1.00 95.75 179 LEU A N 1
ATOM 1312 C CA . LEU A 1 179 ? -2.204 -3.000 1.281 1.00 95.75 179 LEU A CA 1
ATOM 1313 C C . LEU A 1 179 ? -2.223 -2.334 2.659 1.00 95.75 179 LEU A C 1
ATOM 1315 O O . LEU A 1 179 ? -2.433 -1.129 2.732 1.00 95.75 179 LEU A O 1
ATOM 1319 N N . THR A 1 180 ? -1.956 -3.076 3.739 1.00 96.19 180 THR A N 1
ATOM 1320 C CA . THR A 1 180 ? -1.847 -2.487 5.086 1.00 96.19 180 THR A CA 1
ATOM 1321 C C . THR A 1 180 ? -0.676 -1.503 5.156 1.00 96.19 180 THR A C 1
ATOM 1323 O O . THR A 1 180 ? -0.831 -0.400 5.670 1.00 96.19 180 THR A O 1
ATOM 1326 N N . LEU A 1 181 ? 0.489 -1.865 4.607 1.00 95.00 181 LEU A N 1
ATOM 1327 C CA . LEU A 1 181 ? 1.641 -0.959 4.556 1.00 95.00 181 LEU A CA 1
ATOM 1328 C C . LEU A 1 181 ? 1.340 0.292 3.722 1.00 95.00 181 LEU A C 1
ATOM 1330 O O . LEU A 1 181 ? 1.708 1.396 4.119 1.00 95.00 181 LEU A O 1
ATOM 1334 N N . ALA A 1 182 ? 0.642 0.131 2.594 1.00 94.38 182 ALA A N 1
ATOM 1335 C CA . ALA A 1 182 ? 0.239 1.257 1.759 1.00 94.38 182 ALA A CA 1
ATOM 1336 C C . ALA A 1 182 ? -0.732 2.171 2.512 1.00 94.38 182 ALA A C 1
ATOM 1338 O O . ALA A 1 182 ? -0.550 3.383 2.506 1.00 94.38 182 ALA A O 1
ATOM 1339 N N . PHE A 1 183 ? -1.714 1.589 3.204 1.00 94.19 183 PHE A N 1
ATOM 1340 C CA . PHE A 1 183 ? -2.684 2.312 4.020 1.00 94.19 183 PHE A CA 1
ATOM 1341 C C . PHE A 1 183 ? -2.007 3.164 5.098 1.00 94.19 183 PHE A C 1
ATOM 1343 O O . PHE A 1 183 ? -2.218 4.373 5.140 1.00 94.19 183 PHE A O 1
ATOM 1350 N N . LEU A 1 184 ? -1.120 2.564 5.902 1.00 92.81 184 LEU A N 1
ATOM 1351 C CA . LEU A 1 184 ? -0.379 3.284 6.942 1.00 92.81 184 LEU A CA 1
ATOM 1352 C C . LEU A 1 184 ? 0.458 4.431 6.359 1.00 92.81 184 LEU A C 1
ATOM 1354 O O . LEU A 1 184 ? 0.485 5.526 6.915 1.00 92.81 184 LEU A O 1
ATOM 1358 N N . GLN A 1 185 ? 1.114 4.217 5.217 1.00 91.12 185 GLN A N 1
ATOM 1359 C CA . GLN A 1 185 ? 1.889 5.274 4.573 1.00 91.12 185 GLN A CA 1
ATOM 1360 C C . GLN A 1 185 ? 1.023 6.403 4.010 1.00 91.12 185 GLN A C 1
ATOM 1362 O O . GLN A 1 185 ? 1.426 7.564 4.090 1.00 91.12 185 GLN A O 1
ATOM 1367 N N . ILE A 1 186 ? -0.130 6.086 3.422 1.00 87.31 186 ILE A N 1
ATOM 1368 C CA . ILE A 1 186 ? -1.059 7.090 2.889 1.00 87.31 186 ILE A CA 1
ATOM 1369 C C . ILE A 1 186 ? -1.524 8.014 4.014 1.00 87.31 186 ILE A C 1
ATOM 1371 O O . ILE A 1 186 ? -1.476 9.230 3.846 1.00 87.31 186 ILE A O 1
ATOM 1375 N N . GLU A 1 187 ? -1.883 7.452 5.167 1.00 86.44 187 GLU A N 1
ATOM 1376 C CA . GLU A 1 187 ? -2.336 8.216 6.336 1.00 86.44 187 GLU A CA 1
ATOM 1377 C C . GLU A 1 187 ? -1.219 9.051 6.966 1.00 86.44 187 GLU A C 1
ATOM 1379 O O . GLU A 1 187 ? -1.423 10.188 7.378 1.00 86.44 187 GLU A O 1
ATOM 1384 N N . VAL A 1 188 ? 0.010 8.540 6.982 1.00 82.38 188 VAL A N 1
ATOM 1385 C CA . VAL A 1 188 ? 1.160 9.352 7.390 1.00 82.38 188 VAL A CA 1
ATOM 1386 C C . VAL A 1 188 ? 1.392 10.502 6.405 1.00 82.38 188 VAL A C 1
ATOM 1388 O O . VAL A 1 188 ? 1.619 11.635 6.816 1.00 82.38 188 VAL A O 1
ATOM 1391 N N . THR A 1 189 ? 1.317 10.241 5.100 1.00 79.69 189 THR A N 1
ATOM 1392 C CA . THR A 1 189 ? 1.571 11.254 4.062 1.00 79.69 189 THR A CA 1
ATOM 1393 C C . THR A 1 189 ? 0.479 12.327 4.030 1.00 79.69 189 THR A C 1
ATOM 1395 O O . THR A 1 189 ? 0.781 13.491 3.767 1.00 79.69 189 THR A O 1
ATOM 1398 N N . SER A 1 190 ? -0.775 11.968 4.325 1.00 76.00 190 SER A N 1
ATOM 1399 C CA . SER A 1 190 ? -1.899 12.911 4.383 1.00 76.00 190 SER A CA 1
ATOM 1400 C C . SER A 1 190 ? -1.695 13.965 5.476 1.00 76.00 190 SER A C 1
ATOM 1402 O O . SER A 1 190 ? -1.947 15.146 5.230 1.00 76.00 190 SER A O 1
ATOM 1404 N N . LEU A 1 191 ? -1.133 13.572 6.626 1.00 72.88 191 LEU A N 1
ATOM 1405 C CA . LEU A 1 191 ? -0.747 14.487 7.701 1.00 72.88 191 LEU A CA 1
ATOM 1406 C C . LEU A 1 191 ? 0.288 15.515 7.228 1.00 72.88 191 LEU A C 1
ATOM 1408 O O . LEU A 1 191 ? 0.105 16.714 7.424 1.00 72.88 191 LEU A O 1
ATOM 1412 N N . PHE A 1 192 ? 1.352 15.061 6.557 1.00 70.31 192 PHE A N 1
ATOM 1413 C CA . PHE A 1 192 ? 2.370 15.964 6.007 1.00 70.31 192 PHE A CA 1
ATOM 1414 C C . PHE A 1 192 ? 1.794 16.914 4.957 1.00 70.31 192 PHE A C 1
ATOM 1416 O O . PHE A 1 192 ? 2.173 18.082 4.919 1.00 70.31 192 PHE A O 1
ATOM 1423 N N . TRP A 1 193 ? 0.881 16.426 4.113 1.00 66.19 193 TRP A N 1
ATOM 1424 C CA . TRP A 1 193 ? 0.235 17.243 3.090 1.00 66.19 193 TRP A CA 1
ATOM 1425 C C . TRP A 1 193 ? -0.629 18.350 3.698 1.00 66.19 193 TRP A C 1
ATOM 1427 O O . TRP A 1 193 ? -0.590 19.481 3.223 1.00 66.19 193 TRP A O 1
ATOM 1437 N N . TRP A 1 194 ? -1.362 18.046 4.773 1.00 61.34 194 TRP A N 1
ATOM 1438 C CA . TRP A 1 194 ? -2.172 19.023 5.505 1.00 61.34 194 TRP A CA 1
ATOM 1439 C C . TRP A 1 194 ? -1.327 20.117 6.171 1.00 61.34 194 TRP A C 1
ATOM 1441 O O . TRP A 1 194 ? -1.752 21.266 6.266 1.00 61.34 194 TRP A O 1
ATOM 1451 N N . SER A 1 195 ? -0.114 19.775 6.608 1.00 57.53 195 SER A N 1
ATOM 1452 C CA . SER A 1 195 ? 0.817 20.717 7.235 1.00 57.53 195 SER A CA 1
ATOM 1453 C C . SER A 1 195 ? 1.561 21.619 6.248 1.00 57.53 195 SER A C 1
ATOM 1455 O O . SER A 1 195 ? 2.174 22.599 6.673 1.00 57.53 195 SER A O 1
ATOM 1457 N N . MET A 1 196 ? 1.532 21.327 4.942 1.00 57.31 196 MET A N 1
ATOM 1458 C CA . MET A 1 196 ? 2.134 22.209 3.942 1.00 57.31 196 MET A CA 1
ATOM 1459 C C . MET A 1 196 ? 1.188 23.369 3.598 1.00 57.31 196 MET A C 1
ATOM 1461 O O . MET A 1 196 ? 0.001 23.135 3.367 1.00 57.31 196 MET A O 1
ATOM 1465 N N . PRO A 1 197 ? 1.688 24.618 3.498 1.00 54.75 197 PRO A N 1
ATOM 1466 C CA . PRO A 1 197 ? 0.889 25.732 3.004 1.00 54.75 197 PRO A CA 1
ATOM 1467 C C . PRO A 1 197 ? 0.300 25.372 1.641 1.00 54.75 197 PRO A C 1
ATOM 1469 O O . PRO A 1 197 ? 1.041 25.012 0.720 1.00 54.75 197 PRO A O 1
ATOM 1472 N N . ALA A 1 198 ? -1.027 25.447 1.517 1.00 57.41 198 ALA A N 1
ATOM 1473 C CA . ALA A 1 198 ? -1.704 25.187 0.256 1.00 57.41 198 ALA A CA 1
ATOM 1474 C C . ALA A 1 198 ? -1.060 26.043 -0.843 1.00 57.41 198 ALA A C 1
ATOM 1476 O O . ALA A 1 198 ? -0.950 27.264 -0.707 1.00 57.41 198 ALA A O 1
ATOM 1477 N N . ALA A 1 199 ? -0.604 25.399 -1.920 1.00 50.81 199 ALA A N 1
ATOM 1478 C CA . ALA A 1 199 ? -0.029 26.117 -3.047 1.00 50.81 199 ALA A CA 1
ATOM 1479 C C . ALA A 1 199 ? -1.048 27.158 -3.554 1.00 50.81 199 ALA A C 1
ATOM 1481 O O . ALA A 1 199 ? -2.232 26.821 -3.685 1.00 50.81 199 ALA A O 1
ATOM 1482 N N . PRO A 1 200 ? -0.632 28.406 -3.836 1.00 41.84 200 PRO A N 1
ATOM 1483 C CA . PRO A 1 200 ? -1.543 29.424 -4.345 1.00 41.84 200 PRO A CA 1
ATOM 1484 C C . PRO A 1 200 ? -2.221 28.914 -5.626 1.00 41.84 200 PRO A C 1
ATOM 1486 O O . PRO A 1 200 ? -1.550 28.584 -6.601 1.00 41.84 200 PRO A O 1
ATOM 1489 N N . GLY A 1 201 ? -3.554 28.799 -5.589 1.00 50.00 201 GLY A N 1
ATOM 1490 C CA . GLY A 1 201 ? -4.372 28.240 -6.673 1.00 50.00 201 GLY A CA 1
ATOM 1491 C C . GLY A 1 201 ? -4.893 26.812 -6.455 1.00 50.00 201 GLY A C 1
ATOM 1492 O O . GLY A 1 201 ? -5.558 26.282 -7.344 1.00 50.00 201 GLY A O 1
ATOM 1493 N N . ALA A 1 202 ? -4.639 26.177 -5.304 1.00 49.62 202 ALA A N 1
ATOM 1494 C CA . ALA A 1 202 ? -5.263 24.895 -4.978 1.00 49.62 202 ALA A CA 1
ATOM 1495 C C . ALA A 1 202 ? -6.802 25.040 -4.912 1.00 49.62 202 ALA A C 1
ATOM 1497 O O . ALA A 1 202 ? -7.300 25.952 -4.244 1.00 49.62 202 ALA A O 1
ATOM 1498 N N . PRO A 1 203 ? -7.578 24.176 -5.596 1.00 48.72 203 PRO A N 1
ATOM 1499 C CA . PRO A 1 203 ? -9.030 24.293 -5.620 1.00 48.72 203 PRO A CA 1
ATOM 1500 C C . PRO A 1 203 ? -9.605 24.156 -4.204 1.00 48.72 203 PRO A C 1
ATOM 1502 O O . PRO A 1 203 ? -9.365 23.164 -3.521 1.00 48.72 203 PRO A O 1
ATOM 1505 N N . VAL A 1 204 ? -10.416 25.136 -3.788 1.00 43.75 204 VAL A N 1
ATOM 1506 C CA . VAL A 1 204 ? -11.108 25.197 -2.479 1.00 43.75 204 VAL A CA 1
ATOM 1507 C C . VAL A 1 204 ? -11.962 23.945 -2.217 1.00 43.75 204 VAL A C 1
ATOM 1509 O O . VAL A 1 204 ? -12.135 23.526 -1.074 1.00 43.75 204 VAL A O 1
ATOM 1512 N N . ALA A 1 205 ? -12.418 23.276 -3.282 1.00 45.28 205 ALA A N 1
ATOM 1513 C CA . ALA A 1 205 ? -13.104 21.989 -3.215 1.00 45.28 205 ALA A CA 1
ATOM 1514 C C . ALA A 1 205 ? -12.245 20.849 -2.631 1.00 45.28 205 ALA A C 1
ATOM 1516 O O . ALA A 1 205 ? -12.796 19.829 -2.254 1.00 45.28 205 ALA A O 1
ATOM 1517 N N . ALA A 1 206 ? -10.925 20.979 -2.494 1.00 51.19 206 ALA A N 1
ATOM 1518 C CA . ALA A 1 206 ? -10.113 19.938 -1.864 1.00 51.19 206 ALA A CA 1
ATOM 1519 C C . ALA A 1 206 ? -10.383 19.805 -0.351 1.00 51.19 206 ALA A C 1
ATOM 1521 O O . ALA A 1 206 ? -10.294 18.703 0.178 1.00 51.19 206 ALA A O 1
ATOM 1522 N N . GLY A 1 207 ? -10.756 20.892 0.341 1.00 52.31 207 GLY A N 1
ATOM 1523 C CA . GLY A 1 207 ? -10.854 20.922 1.809 1.00 52.31 207 GLY A CA 1
ATOM 1524 C C . GLY A 1 207 ? -12.142 20.344 2.408 1.00 52.31 207 GLY A C 1
ATOM 1525 O O . GLY A 1 207 ? -12.121 19.865 3.535 1.00 52.31 207 GLY A O 1
ATOM 1526 N N . ALA A 1 208 ? -13.263 20.360 1.679 1.00 50.44 208 ALA A N 1
ATOM 1527 C CA . ALA A 1 208 ? -14.533 19.809 2.176 1.00 50.44 208 ALA A CA 1
ATOM 1528 C C . ALA A 1 208 ? -14.619 18.282 2.010 1.00 50.44 208 ALA A C 1
ATOM 1530 O O . ALA A 1 208 ? -15.260 17.594 2.801 1.00 50.44 208 ALA A O 1
ATOM 1531 N N . TRP A 1 209 ? -13.951 17.738 0.992 1.00 60.56 209 TRP A N 1
ATOM 1532 C CA . TRP A 1 209 ? -14.033 16.318 0.651 1.00 60.56 209 TRP A CA 1
ATOM 1533 C C . TRP A 1 209 ? -13.034 15.466 1.441 1.00 60.56 209 TRP A C 1
ATOM 1535 O O . TRP A 1 209 ? -13.224 14.258 1.537 1.00 60.56 209 TRP A O 1
ATOM 1545 N N . THR A 1 210 ? -12.018 16.059 2.079 1.00 65.44 210 THR A N 1
ATOM 1546 C CA . THR A 1 210 ? -11.113 15.327 2.986 1.00 65.44 210 THR A CA 1
ATOM 1547 C C . THR A 1 210 ? -11.861 14.677 4.151 1.00 65.44 210 THR A C 1
ATOM 1549 O O . THR A 1 210 ? -11.575 13.531 4.487 1.00 65.44 210 THR A O 1
ATOM 1552 N N . TRP A 1 211 ? -12.880 15.354 4.688 1.00 71.06 211 TRP A N 1
ATOM 1553 C CA . TRP A 1 211 ? -13.735 14.856 5.772 1.00 71.06 211 TRP A CA 1
ATOM 1554 C C . TRP A 1 211 ? -14.558 13.627 5.371 1.00 71.06 211 TRP A C 1
ATOM 1556 O O . TRP A 1 211 ? -14.922 12.812 6.212 1.00 71.06 211 TRP A O 1
ATOM 1566 N N . VAL A 1 212 ? -14.843 13.461 4.075 1.00 77.19 212 VAL A N 1
ATOM 1567 C CA . VAL A 1 212 ? -15.531 12.266 3.567 1.00 77.19 212 VAL A CA 1
ATOM 1568 C C . VAL A 1 212 ? -14.610 11.051 3.649 1.00 77.19 212 VAL A C 1
ATOM 1570 O O . VAL A 1 212 ? -15.065 9.962 3.989 1.00 77.19 212 VAL A O 1
ATOM 1573 N N . GLY A 1 213 ? -13.315 11.228 3.373 1.00 77.56 213 GLY A N 1
ATOM 1574 C CA . GLY A 1 213 ? -12.335 10.148 3.476 1.00 77.56 213 GLY A CA 1
ATOM 1575 C C . GLY A 1 213 ? -12.124 9.686 4.914 1.00 77.56 213 GLY A C 1
ATOM 1576 O O . GLY A 1 213 ? -12.128 8.484 5.171 1.00 77.56 213 GLY A O 1
ATOM 1577 N N . THR A 1 214 ? -12.028 10.631 5.852 1.00 81.44 214 THR A N 1
ATOM 1578 C CA . THR A 1 214 ? -11.906 10.325 7.285 1.00 81.44 214 THR A CA 1
ATOM 1579 C C . THR A 1 214 ? -13.156 9.622 7.808 1.00 81.44 214 THR A C 1
ATOM 1581 O O . THR A 1 214 ? -13.049 8.552 8.402 1.00 81.44 214 THR A O 1
ATOM 1584 N N . ALA A 1 215 ? -14.345 10.129 7.463 1.00 85.88 215 ALA A N 1
ATOM 1585 C CA . ALA A 1 215 ? -15.611 9.494 7.814 1.00 85.88 215 ALA A CA 1
ATOM 1586 C C . ALA A 1 215 ? -15.739 8.070 7.247 1.00 85.88 215 ALA A C 1
ATOM 1588 O O . ALA A 1 215 ? -16.331 7.203 7.890 1.00 85.88 215 ALA A O 1
ATOM 1589 N N . LEU A 1 216 ? -15.186 7.796 6.059 1.00 87.62 216 LEU A N 1
ATOM 1590 C CA . LEU A 1 216 ? -15.219 6.454 5.478 1.00 87.62 216 LEU A CA 1
ATOM 1591 C C . LEU A 1 216 ? -14.289 5.492 6.227 1.00 87.62 216 LEU A C 1
ATOM 1593 O O . LEU A 1 216 ? -14.680 4.356 6.489 1.00 87.62 216 LEU A O 1
ATOM 1597 N N . THR A 1 217 ? -13.093 5.938 6.618 1.00 88.88 217 THR A N 1
ATOM 1598 C CA . THR A 1 217 ? -12.183 5.151 7.466 1.00 88.88 217 THR A CA 1
ATOM 1599 C C . THR A 1 217 ? -12.792 4.885 8.848 1.00 88.88 217 THR A C 1
ATOM 1601 O O . THR A 1 217 ? -12.755 3.747 9.320 1.00 88.88 217 THR A O 1
ATOM 1604 N N . ASP A 1 218 ? -13.438 5.884 9.455 1.00 89.94 218 ASP A N 1
ATOM 1605 C CA . ASP A 1 218 ? -14.169 5.741 10.721 1.00 89.94 218 ASP A CA 1
ATOM 1606 C C . ASP A 1 218 ? -15.318 4.739 10.601 1.00 89.94 218 ASP A C 1
ATOM 1608 O O . ASP A 1 218 ? -15.471 3.844 11.436 1.00 89.94 218 ASP A O 1
ATOM 1612 N N . ALA A 1 219 ? -16.101 4.831 9.523 1.00 91.69 219 ALA A N 1
ATOM 1613 C CA . ALA A 1 219 ? -17.171 3.883 9.242 1.00 91.69 219 ALA A CA 1
ATOM 1614 C C . ALA A 1 219 ? -16.626 2.454 9.122 1.00 91.69 219 ALA A C 1
ATOM 1616 O O . ALA A 1 219 ? -17.194 1.528 9.702 1.00 91.69 219 ALA A O 1
ATOM 1617 N N . VAL A 1 220 ? -15.496 2.262 8.431 1.00 93.25 220 VAL A N 1
ATOM 1618 C CA . VAL A 1 220 ? -14.832 0.955 8.336 1.00 93.25 220 VAL A CA 1
ATOM 1619 C C . VAL A 1 220 ? -14.382 0.461 9.711 1.00 93.25 220 VAL A C 1
ATOM 1621 O O . VAL A 1 220 ? -14.557 -0.723 10.008 1.00 93.25 220 VAL A O 1
ATOM 1624 N N . PHE A 1 221 ? -13.852 1.332 10.571 1.00 93.06 221 PHE A N 1
ATOM 1625 C CA . PHE A 1 221 ? -13.452 0.968 11.931 1.00 93.06 221 PHE A CA 1
ATOM 1626 C C . PHE A 1 221 ? -14.639 0.513 12.785 1.00 93.06 221 PHE A C 1
ATOM 1628 O O . PHE A 1 221 ? -14.602 -0.582 13.354 1.00 93.06 221 PHE A O 1
ATOM 1635 N N . VAL A 1 222 ? -15.729 1.285 12.793 1.00 92.06 222 VAL A N 1
ATOM 1636 C CA . VAL A 1 222 ? -16.969 0.949 13.510 1.00 92.06 222 VAL A CA 1
ATOM 1637 C C . VAL A 1 222 ? -17.564 -0.364 12.994 1.00 92.06 222 VAL A C 1
ATOM 1639 O O . VAL A 1 222 ? -17.914 -1.240 13.787 1.00 92.06 222 VAL A O 1
ATOM 1642 N N . VAL A 1 223 ? -17.646 -0.543 11.671 1.00 93.00 223 VAL A N 1
ATOM 1643 C CA . VAL A 1 223 ? -18.168 -1.773 11.051 1.00 93.00 223 VAL A CA 1
ATOM 1644 C C . VAL A 1 223 ? -17.291 -2.975 11.396 1.00 93.00 223 VAL A C 1
ATOM 1646 O O . VAL A 1 223 ? -17.815 -4.028 11.758 1.00 93.00 223 VAL A O 1
ATOM 1649 N N . THR A 1 224 ? -15.966 -2.827 11.341 1.00 92.19 224 THR A N 1
ATOM 1650 C CA . THR A 1 224 ? -15.017 -3.891 11.697 1.00 92.19 224 THR A CA 1
ATOM 1651 C C . THR A 1 224 ? -15.196 -4.312 13.152 1.00 92.19 224 THR A C 1
ATOM 1653 O O . THR A 1 224 ? -15.332 -5.503 13.432 1.00 92.19 224 THR A O 1
ATOM 1656 N N . ALA A 1 225 ? -15.281 -3.352 14.075 1.00 90.25 225 ALA A N 1
ATOM 1657 C CA . ALA A 1 225 ? -15.547 -3.631 15.481 1.00 90.25 225 ALA A CA 1
ATOM 1658 C C . ALA A 1 225 ? -16.904 -4.320 15.690 1.00 90.25 225 ALA A C 1
ATOM 1660 O O . ALA A 1 225 ? -16.984 -5.308 16.419 1.00 90.25 225 ALA A O 1
ATOM 1661 N N . GLY A 1 226 ? -17.956 -3.865 15.004 1.00 88.44 226 GLY A N 1
ATOM 1662 C CA . GLY A 1 226 ? -19.276 -4.495 15.039 1.00 88.44 226 GLY A CA 1
ATOM 1663 C C . GLY A 1 226 ? -19.253 -5.952 14.566 1.00 88.44 226 GLY A C 1
ATOM 1664 O O . GLY A 1 226 ? -19.802 -6.827 15.233 1.00 88.44 226 GLY A O 1
ATOM 1665 N N . ILE A 1 227 ? -18.561 -6.242 13.458 1.00 90.00 227 ILE A N 1
ATOM 1666 C CA . ILE A 1 227 ? -18.391 -7.613 12.952 1.00 90.00 227 ILE A CA 1
ATOM 1667 C C . ILE A 1 227 ? -17.644 -8.482 13.972 1.00 90.00 227 ILE A C 1
ATOM 1669 O O . ILE A 1 227 ? -18.030 -9.630 14.190 1.00 90.00 227 ILE A O 1
ATOM 1673 N N . LEU A 1 228 ? -16.592 -7.958 14.605 1.00 88.75 228 LEU A N 1
ATOM 1674 C CA . LEU A 1 228 ? -15.823 -8.692 15.613 1.00 88.75 228 LEU A CA 1
ATOM 1675 C C . LEU A 1 228 ? -16.636 -8.966 16.884 1.00 88.75 228 LEU A C 1
ATOM 1677 O O . LEU A 1 228 ? -16.572 -10.075 17.407 1.00 88.75 228 LEU A O 1
ATOM 1681 N N . LEU A 1 229 ? -17.452 -8.012 17.339 1.00 87.19 229 LEU A N 1
ATOM 1682 C CA . LEU A 1 229 ? -18.362 -8.204 18.474 1.00 87.19 229 LEU A CA 1
ATOM 1683 C C . LEU A 1 229 ? -19.412 -9.283 18.184 1.00 87.19 229 LEU A C 1
ATOM 1685 O O . LEU A 1 229 ? -19.662 -10.142 19.029 1.00 87.19 229 LEU A O 1
ATOM 1689 N N . LEU A 1 230 ? -19.973 -9.292 16.971 1.00 86.00 230 LEU A N 1
ATOM 1690 C CA . LEU A 1 230 ? -20.896 -10.343 16.536 1.00 86.00 230 LEU A CA 1
ATOM 1691 C C . LEU A 1 230 ? -20.214 -11.719 16.480 1.00 86.00 230 LEU A C 1
ATOM 1693 O O . LEU A 1 230 ? -20.819 -12.711 16.876 1.00 86.00 230 LEU A O 1
ATOM 1697 N N . ARG A 1 231 ? -18.952 -11.789 16.034 1.00 86.19 231 ARG A N 1
ATOM 1698 C CA . ARG A 1 231 ? -18.154 -13.032 16.044 1.00 86.19 231 ARG A CA 1
ATOM 1699 C C . ARG A 1 231 ? -17.802 -13.513 17.447 1.00 86.19 231 ARG A C 1
ATOM 1701 O O . ARG A 1 231 ? -17.637 -14.710 17.635 1.00 86.19 231 ARG A O 1
ATOM 1708 N N . ALA A 1 232 ? -17.689 -12.601 18.407 1.00 82.62 232 ALA A N 1
ATOM 1709 C CA . ALA A 1 232 ? -17.482 -12.925 19.813 1.00 82.62 232 ALA A CA 1
ATOM 1710 C C . ALA A 1 232 ? -18.774 -13.376 20.523 1.00 82.62 232 ALA A C 1
ATOM 1712 O O . ALA A 1 232 ? -18.754 -13.570 21.735 1.00 82.62 232 ALA A O 1
ATOM 1713 N N . GLU A 1 233 ? -19.891 -13.509 19.793 1.00 81.00 233 GLU A N 1
ATOM 1714 C CA . GLU A 1 233 ? -21.221 -13.863 20.310 1.00 81.00 233 GLU A CA 1
ATOM 1715 C C . GLU A 1 233 ? -21.766 -12.878 21.360 1.00 81.00 233 GLU A C 1
ATOM 1717 O O . GLU A 1 233 ? -22.662 -13.195 22.147 1.00 81.00 233 GLU A O 1
ATOM 1722 N N . TRP A 1 234 ? -21.273 -11.636 21.363 1.00 73.56 234 TRP A N 1
ATOM 1723 C CA . TRP A 1 234 ? -21.834 -10.593 22.215 1.00 73.56 234 TRP A CA 1
ATOM 1724 C C . TRP A 1 234 ? -23.189 -10.179 21.648 1.00 73.56 234 TRP A C 1
ATOM 1726 O O . TRP A 1 234 ? -23.282 -9.565 20.583 1.00 73.56 234 TRP A O 1
ATOM 1736 N N . ALA A 1 235 ? -24.270 -10.507 22.358 1.00 68.69 235 ALA A N 1
ATOM 1737 C CA . ALA A 1 235 ? -25.601 -10.103 21.928 1.00 68.69 235 ALA A CA 1
ATOM 1738 C C . ALA A 1 235 ? -25.690 -8.568 21.871 1.00 68.69 235 ALA A C 1
ATOM 1740 O O . ALA A 1 235 ? -25.308 -7.873 22.815 1.00 68.69 235 ALA A O 1
ATOM 1741 N N . LEU A 1 236 ? -26.262 -8.029 20.790 1.00 61.94 236 LEU A N 1
ATOM 1742 C CA . LEU A 1 236 ? -26.453 -6.580 20.603 1.00 61.94 236 LEU A CA 1
ATOM 1743 C C . LEU A 1 236 ? -27.272 -5.930 21.736 1.00 61.94 236 LEU A C 1
ATOM 1745 O O . LEU A 1 236 ? -27.174 -4.730 21.963 1.00 61.94 236 LEU A O 1
ATOM 1749 N N . ARG A 1 237 ? -28.070 -6.732 22.456 1.00 61.44 237 ARG A N 1
ATOM 1750 C CA . ARG A 1 237 ? -28.892 -6.315 23.603 1.00 61.44 237 ARG A CA 1
ATOM 1751 C C . ARG A 1 237 ? -28.165 -6.346 24.950 1.00 61.44 237 ARG A C 1
ATOM 1753 O O . ARG A 1 237 ? -28.715 -5.850 25.928 1.00 61.44 237 ARG A O 1
ATOM 1760 N N . GLN A 1 238 ? -26.969 -6.931 25.039 1.00 73.81 238 GLN A N 1
ATOM 1761 C CA . GLN A 1 238 ? -26.176 -6.827 26.262 1.00 73.81 238 GLN A CA 1
ATOM 1762 C C . GLN A 1 238 ? -25.653 -5.394 26.390 1.00 73.81 238 GLN A C 1
ATOM 1764 O O . GLN A 1 238 ? -25.108 -4.883 25.418 1.00 73.81 238 GLN A O 1
ATOM 1769 N N . PRO A 1 239 ? -25.740 -4.753 27.569 1.00 72.31 239 PRO A N 1
ATOM 1770 C CA . PRO A 1 239 ? -25.399 -3.336 27.746 1.00 72.31 239 PRO A CA 1
ATOM 1771 C C . PRO A 1 239 ? -23.927 -3.006 27.446 1.00 72.31 239 PRO A C 1
ATOM 1773 O O . PRO A 1 239 ? -23.600 -1.865 27.137 1.00 72.31 239 PRO A O 1
ATOM 1776 N N . ARG A 1 240 ? -23.037 -4.005 27.462 1.00 77.25 240 ARG A N 1
ATOM 1777 C CA . ARG A 1 240 ? -21.609 -3.845 27.143 1.00 77.25 240 ARG A CA 1
ATOM 1778 C C . ARG A 1 240 ? -21.353 -3.565 25.659 1.00 77.25 240 ARG A C 1
ATOM 1780 O O . ARG A 1 240 ? -20.446 -2.806 25.338 1.00 77.25 240 ARG A O 1
ATOM 1787 N N . THR A 1 241 ? -22.163 -4.132 24.766 1.00 78.69 241 THR A N 1
ATOM 1788 C CA . THR A 1 241 ? -22.039 -3.976 23.308 1.00 78.69 241 THR A CA 1
ATOM 1789 C C . THR A 1 241 ? -22.302 -2.536 22.833 1.00 78.69 241 THR A C 1
ATOM 1791 O O . THR A 1 241 ? -21.432 -1.980 22.161 1.00 78.69 241 THR A O 1
ATOM 1794 N N . PRO A 1 242 ? -23.422 -1.869 23.198 1.00 80.12 242 PRO A N 1
ATOM 1795 C CA . PRO A 1 242 ? -23.639 -0.471 22.845 1.00 80.12 242 PRO A CA 1
ATOM 1796 C C . PRO A 1 242 ? -22.688 0.474 23.586 1.00 80.12 242 PRO A C 1
ATOM 1798 O O . PRO A 1 242 ? -22.339 1.502 23.022 1.00 80.12 242 PRO A O 1
ATOM 1801 N N . MET A 1 243 ? -22.210 0.139 24.795 1.00 83.38 243 MET A N 1
ATOM 1802 C CA . MET A 1 243 ? -21.163 0.933 25.458 1.00 83.38 243 MET A CA 1
ATOM 1803 C C . MET A 1 243 ? -19.838 0.882 24.690 1.00 83.38 243 MET A C 1
ATOM 1805 O O . MET A 1 243 ? -19.229 1.923 24.471 1.00 83.38 243 MET A O 1
ATOM 1809 N N . ALA A 1 244 ? -19.406 -0.301 24.241 1.00 82.50 244 ALA A N 1
ATOM 1810 C CA . ALA A 1 244 ? -18.183 -0.451 23.453 1.00 82.50 244 ALA A CA 1
ATOM 1811 C C . ALA A 1 244 ? -18.288 0.262 22.097 1.00 82.50 244 ALA A C 1
ATOM 1813 O O . ALA A 1 244 ? -17.390 1.012 21.724 1.00 82.50 244 ALA A O 1
ATOM 1814 N N . LEU A 1 245 ? -19.408 0.091 21.385 1.00 84.56 245 LEU A N 1
ATOM 1815 C CA . LEU A 1 245 ? -19.658 0.812 20.134 1.00 84.56 245 LEU A CA 1
ATOM 1816 C C . LEU A 1 245 ? -19.760 2.324 20.360 1.00 84.56 245 LEU A C 1
ATOM 1818 O O . LEU A 1 245 ? -19.205 3.086 19.579 1.00 84.56 245 LEU A O 1
ATOM 1822 N N . GLY A 1 246 ? -20.401 2.760 21.446 1.00 85.69 246 GLY A N 1
ATOM 1823 C CA . GLY A 1 246 ? -20.467 4.166 21.838 1.00 85.69 246 GLY A CA 1
ATOM 1824 C C . GLY A 1 246 ? -19.086 4.759 22.113 1.00 85.69 246 GLY A C 1
ATOM 1825 O O . GLY A 1 246 ? -18.796 5.851 21.639 1.00 85.69 246 GLY A O 1
ATOM 1826 N N . ALA A 1 247 ? -18.207 4.021 22.798 1.00 85.25 247 ALA A N 1
ATOM 1827 C CA . ALA A 1 247 ? -16.824 4.430 23.031 1.00 85.25 247 ALA A CA 1
ATOM 1828 C C . ALA A 1 247 ? -16.019 4.523 21.725 1.00 85.25 247 ALA A C 1
ATOM 1830 O O . ALA A 1 247 ? -15.273 5.477 21.536 1.00 85.25 247 ALA A O 1
ATOM 1831 N N . ILE A 1 248 ? -16.205 3.575 20.801 1.00 88.31 248 ILE A N 1
ATOM 1832 C CA . ILE A 1 248 ? -15.558 3.592 19.481 1.00 88.31 248 ILE A CA 1
ATOM 1833 C C . ILE A 1 248 ? -16.040 4.783 18.650 1.00 88.31 248 ILE A C 1
ATOM 1835 O O . ILE A 1 248 ? -15.227 5.490 18.065 1.00 88.31 248 ILE A O 1
ATOM 1839 N N . VAL A 1 249 ? -17.348 5.044 18.628 1.00 88.06 249 VAL A N 1
ATOM 1840 C CA . VAL A 1 249 ? -17.915 6.202 17.925 1.00 88.06 249 VAL A CA 1
ATOM 1841 C C . VAL A 1 249 ? -17.417 7.505 18.548 1.00 88.06 249 VAL A C 1
ATOM 1843 O O . VAL A 1 249 ? -17.021 8.408 17.818 1.00 88.06 249 VAL A O 1
ATOM 1846 N N . ALA A 1 250 ? -17.373 7.601 19.880 1.00 85.25 250 ALA A N 1
ATOM 1847 C CA . ALA A 1 250 ? -16.809 8.760 20.565 1.00 85.25 250 ALA A CA 1
ATOM 1848 C C . ALA A 1 250 ? -15.332 8.963 20.197 1.00 85.25 250 ALA A C 1
ATOM 1850 O O . ALA A 1 250 ? -14.928 10.082 19.893 1.00 85.25 250 ALA A O 1
ATOM 1851 N N . LEU A 1 251 ? -14.547 7.884 20.140 1.00 86.25 251 LEU A N 1
ATOM 1852 C CA . LEU A 1 251 ? -13.150 7.925 19.718 1.00 86.25 251 LEU A CA 1
ATOM 1853 C C . LEU A 1 251 ? -12.994 8.409 18.270 1.00 86.25 251 LEU A C 1
ATOM 1855 O O . LEU A 1 251 ? -12.123 9.237 18.016 1.00 86.25 251 LEU A O 1
ATOM 1859 N N . CYS A 1 252 ? -13.845 7.957 17.342 1.00 86.06 252 CYS A N 1
ATOM 1860 C CA . CYS A 1 252 ? -13.880 8.461 15.963 1.00 86.06 252 CYS A CA 1
ATOM 1861 C C . CYS A 1 252 ? -14.178 9.965 15.926 1.00 86.06 252 CYS A C 1
ATOM 1863 O O . CYS A 1 252 ? -13.436 10.718 15.307 1.00 86.06 252 CYS A O 1
ATOM 1865 N N . VAL A 1 253 ? -15.199 10.423 16.661 1.00 83.88 253 VAL A N 1
ATOM 1866 C CA . VAL A 1 253 ? -15.570 11.849 16.722 1.00 83.88 253 VAL A CA 1
ATOM 1867 C C . VAL A 1 253 ? -14.420 12.706 17.255 1.00 83.88 253 VAL A C 1
ATOM 1869 O O . VAL A 1 253 ? -14.114 13.752 16.687 1.00 83.88 253 VAL A O 1
ATOM 1872 N N . VAL A 1 254 ? -13.748 12.255 18.315 1.00 82.69 254 VAL A N 1
ATOM 1873 C CA . VAL A 1 254 ? -12.585 12.948 18.896 1.00 82.69 254 VAL A CA 1
ATOM 1874 C C . VAL A 1 254 ? -11.386 12.937 17.944 1.00 82.69 254 VAL A C 1
ATOM 1876 O O . VAL A 1 254 ? -10.594 13.877 17.942 1.00 82.69 254 VAL A O 1
ATOM 1879 N N . SER A 1 255 ? -11.264 11.900 17.114 1.00 83.06 255 SER A N 1
ATOM 1880 C CA . SER A 1 255 ? -10.144 11.703 16.189 1.00 83.06 255 SER A CA 1
ATOM 1881 C C . SER A 1 255 ? -10.372 12.299 14.796 1.00 83.06 255 SER A C 1
ATOM 1883 O O . SER A 1 255 ? -9.473 12.216 13.964 1.00 83.06 255 SER A O 1
ATOM 1885 N N . LEU A 1 256 ? -11.508 12.959 14.533 1.00 76.81 256 LEU A N 1
ATOM 1886 C CA . LEU A 1 256 ? -11.760 13.686 13.280 1.00 76.81 256 LEU A CA 1
ATOM 1887 C C . LEU A 1 256 ? -10.627 14.646 12.847 1.00 76.81 256 LEU A C 1
ATOM 1889 O O . LEU A 1 256 ? -10.303 14.646 11.658 1.00 76.81 256 LEU A O 1
ATOM 1893 N N . PRO A 1 257 ? -9.983 15.435 13.738 1.00 72.69 257 PRO A N 1
ATOM 1894 C CA . PRO A 1 257 ? -8.837 16.269 13.352 1.00 72.69 257 PRO A CA 1
ATOM 1895 C C . PRO A 1 257 ? -7.550 15.467 13.093 1.00 72.69 257 PRO A C 1
ATOM 1897 O O . PRO A 1 257 ? -6.594 15.996 12.530 1.00 72.69 257 PRO A O 1
ATOM 1900 N N . ALA A 1 258 ? -7.506 14.198 13.502 1.00 76.06 258 ALA A N 1
ATOM 1901 C CA . ALA A 1 258 ? -6.334 13.334 13.461 1.00 76.06 258 ALA A CA 1
ATOM 1902 C C . ALA A 1 258 ? -6.692 11.933 12.911 1.00 76.06 258 ALA A C 1
ATOM 1904 O O . ALA A 1 258 ? -6.563 10.934 13.626 1.00 76.06 258 ALA A O 1
ATOM 1905 N N . PRO A 1 259 ? -7.105 11.824 11.633 1.00 76.06 259 PRO A N 1
ATOM 1906 C CA . PRO A 1 259 ? -7.663 10.589 11.071 1.00 76.06 259 PRO A CA 1
ATOM 1907 C C . PRO A 1 259 ? -6.704 9.393 11.085 1.00 76.06 259 PRO A C 1
ATOM 1909 O O . PRO A 1 259 ? -7.140 8.245 11.208 1.00 76.06 259 PRO A O 1
ATOM 1912 N N . GLY A 1 260 ? -5.391 9.641 11.055 1.00 83.00 260 GLY A N 1
ATOM 1913 C CA . GLY A 1 260 ? -4.402 8.571 11.151 1.00 83.00 260 GLY A CA 1
ATOM 1914 C C . GLY A 1 260 ? -4.432 7.803 12.478 1.00 83.00 260 GLY A C 1
ATOM 1915 O O . GLY A 1 260 ? -3.979 6.660 12.509 1.00 83.00 260 GLY A O 1
ATOM 1916 N N . ILE A 1 261 ? -5.017 8.354 13.552 1.00 88.19 261 ILE A N 1
ATOM 1917 C CA . ILE A 1 261 ? -5.209 7.627 14.818 1.00 88.19 261 ILE A CA 1
ATOM 1918 C C . ILE A 1 261 ? -6.158 6.444 14.601 1.00 88.19 261 ILE A C 1
ATOM 1920 O O . ILE A 1 261 ? -5.803 5.305 14.909 1.00 88.19 261 ILE A O 1
ATOM 1924 N N . VAL A 1 262 ? -7.336 6.690 14.019 1.00 90.75 262 VAL A N 1
ATOM 1925 C CA . VAL A 1 262 ? -8.338 5.642 13.768 1.00 90.75 262 VAL A CA 1
ATOM 1926 C C . VAL A 1 262 ? -7.814 4.622 12.765 1.00 90.75 262 VAL A C 1
ATOM 1928 O O . VAL A 1 262 ? -7.993 3.422 12.964 1.00 90.75 262 VAL A O 1
ATOM 1931 N N . ALA A 1 263 ? -7.082 5.066 11.742 1.00 90.88 263 ALA A N 1
ATOM 1932 C CA . ALA A 1 263 ? -6.421 4.170 10.800 1.00 90.88 263 ALA A CA 1
ATOM 1933 C C . ALA A 1 263 ? -5.431 3.210 11.487 1.00 90.88 263 ALA A C 1
ATOM 1935 O O . ALA A 1 263 ? -5.459 2.001 11.241 1.00 90.88 263 ALA A O 1
ATOM 1936 N N . CYS A 1 264 ? -4.579 3.715 12.383 1.00 92.94 264 CYS A N 1
ATOM 1937 C CA . CYS A 1 264 ? -3.637 2.875 13.122 1.00 92.94 264 CYS A CA 1
ATOM 1938 C C . CYS A 1 264 ? -4.364 1.924 14.085 1.00 92.94 264 CYS A C 1
ATOM 1940 O O . CYS A 1 264 ? -4.015 0.746 14.168 1.00 92.94 264 CYS A O 1
ATOM 1942 N N . LEU A 1 265 ? -5.410 2.398 14.768 1.00 93.75 265 LEU A N 1
ATOM 1943 C CA . LEU A 1 265 ? -6.231 1.574 15.657 1.00 93.75 265 LEU A CA 1
ATOM 1944 C C . LEU A 1 265 ? -7.000 0.480 14.911 1.00 93.75 265 LEU A C 1
ATOM 1946 O O . LEU A 1 265 ? -7.097 -0.635 15.419 1.00 93.75 265 LEU A O 1
ATOM 1950 N N . LEU A 1 266 ? -7.486 0.748 13.696 1.00 94.38 266 LEU A N 1
ATOM 1951 C CA . LEU A 1 266 ? -8.068 -0.264 12.814 1.00 94.38 266 LEU A CA 1
ATOM 1952 C C . LEU A 1 266 ? -7.064 -1.388 12.540 1.00 94.38 266 LEU A C 1
ATOM 1954 O O . LEU A 1 266 ? -7.408 -2.562 12.666 1.00 94.38 266 LEU A O 1
ATOM 1958 N N . VAL A 1 267 ? -5.814 -1.044 12.219 1.00 95.50 267 VAL A N 1
ATOM 1959 C CA . VAL A 1 267 ? -4.751 -2.034 11.982 1.00 95.50 267 VAL A CA 1
ATOM 1960 C C . VAL A 1 267 ? -4.430 -2.829 13.251 1.00 95.50 267 VAL A C 1
ATOM 1962 O O . VAL A 1 267 ? -4.318 -4.054 13.187 1.00 95.50 267 VAL A O 1
ATOM 1965 N N . VAL A 1 268 ? -4.344 -2.169 14.411 1.00 95.25 268 VAL A N 1
ATOM 1966 C CA . VAL A 1 268 ? -4.150 -2.842 15.708 1.00 95.25 268 VAL A CA 1
ATOM 1967 C C . VAL A 1 268 ? -5.300 -3.804 16.008 1.00 95.25 268 VAL A C 1
ATOM 1969 O O . VAL A 1 268 ? -5.050 -4.948 16.386 1.00 95.25 268 VAL A O 1
ATOM 1972 N N . LEU A 1 269 ? -6.548 -3.379 15.798 1.00 94.38 269 LEU A N 1
ATOM 1973 C CA . LEU A 1 269 ? -7.742 -4.188 16.032 1.00 94.38 269 LEU A CA 1
ATOM 1974 C C . LEU A 1 269 ? -7.773 -5.424 15.125 1.00 94.38 269 LEU A C 1
ATOM 1976 O O . LEU A 1 269 ? -7.997 -6.535 15.606 1.00 94.38 269 LEU A O 1
ATOM 1980 N N . LEU A 1 270 ? -7.496 -5.250 13.829 1.00 94.00 270 LEU A N 1
ATOM 1981 C CA . LEU A 1 270 ? -7.404 -6.356 12.873 1.00 94.00 270 LEU A CA 1
ATOM 1982 C C . LEU A 1 270 ? -6.276 -7.327 13.257 1.00 94.00 270 LEU A C 1
ATOM 1984 O O . LEU A 1 270 ? -6.493 -8.539 13.277 1.00 94.00 270 LEU A O 1
ATOM 1988 N N . GLY A 1 271 ? -5.106 -6.810 13.644 1.00 92.81 271 GLY A N 1
ATOM 1989 C CA . GLY A 1 271 ? -3.982 -7.616 14.127 1.00 92.81 271 GLY A CA 1
ATOM 1990 C C . GLY A 1 271 ? -4.312 -8.416 15.376 1.00 92.81 271 GLY A C 1
ATOM 1991 O O . GLY A 1 271 ? -4.019 -9.610 15.435 1.00 92.81 271 GLY A O 1
ATOM 1992 N N . PHE A 1 272 ? -4.965 -7.785 16.348 1.00 92.56 272 PHE A N 1
ATOM 1993 C CA . PHE A 1 272 ? -5.391 -8.440 17.577 1.00 92.56 272 PHE A CA 1
ATOM 1994 C C . PHE A 1 272 ? -6.415 -9.542 17.287 1.00 92.56 272 PHE A C 1
ATOM 1996 O O . PHE A 1 272 ? -6.262 -10.661 17.773 1.00 92.56 272 PHE A O 1
ATOM 2003 N N . SER A 1 273 ? -7.403 -9.261 16.430 1.00 90.94 273 SER A N 1
ATOM 2004 C CA . SER A 1 273 ? -8.465 -10.215 16.088 1.00 90.94 273 SER A CA 1
ATOM 2005 C C . SER A 1 273 ? -7.967 -11.482 15.389 1.00 90.94 273 SER A C 1
ATOM 2007 O O . SER A 1 273 ? -8.549 -12.547 15.575 1.00 90.94 273 SER A O 1
ATOM 2009 N N . ASN A 1 274 ? -6.867 -11.381 14.637 1.00 89.31 274 ASN A N 1
ATOM 2010 C CA . ASN A 1 274 ? -6.250 -12.504 13.931 1.00 89.31 274 ASN A CA 1
ATOM 2011 C C . ASN A 1 274 ? -5.059 -13.120 14.690 1.00 89.31 274 ASN A C 1
ATOM 2013 O O . ASN A 1 274 ? -4.384 -14.003 14.169 1.00 89.31 274 ASN A O 1
ATOM 2017 N N . GLY A 1 275 ? -4.747 -12.653 15.907 1.00 89.69 275 GLY A N 1
ATOM 2018 C CA . GLY A 1 275 ? -3.577 -13.119 16.666 1.00 89.69 275 GLY A CA 1
ATOM 2019 C C . GLY A 1 275 ? -2.226 -12.765 16.021 1.00 89.69 275 GLY A C 1
ATOM 2020 O O . GLY A 1 275 ? -1.195 -13.358 16.349 1.00 89.69 275 GLY A O 1
ATOM 2021 N N . ASN A 1 276 ? -2.204 -11.793 15.107 1.00 92.12 276 ASN A N 1
ATOM 2022 C CA . ASN A 1 276 ? -1.039 -11.424 14.317 1.00 92.12 276 ASN A CA 1
ATOM 2023 C C . ASN A 1 276 ? -0.209 -10.335 15.014 1.00 92.12 276 ASN A C 1
ATOM 2025 O O . ASN A 1 276 ? -0.442 -9.134 14.853 1.00 92.12 276 ASN A O 1
ATOM 2029 N N . ARG A 1 277 ? 0.812 -10.765 15.765 1.00 92.62 277 ARG A N 1
ATOM 2030 C CA . ARG A 1 277 ? 1.710 -9.871 16.522 1.00 92.62 277 ARG A CA 1
ATOM 2031 C C . ARG A 1 277 ? 2.447 -8.860 15.645 1.00 92.62 277 ARG A C 1
ATOM 2033 O O . ARG A 1 277 ? 2.709 -7.753 16.105 1.00 92.62 277 ARG A O 1
ATOM 2040 N N . LEU A 1 278 ? 2.774 -9.226 14.404 1.00 92.50 278 LEU A N 1
ATOM 2041 C CA . LEU A 1 278 ? 3.451 -8.323 13.473 1.00 92.50 278 LEU A CA 1
ATOM 2042 C C . LEU A 1 278 ? 2.529 -7.166 13.082 1.00 92.50 278 LEU A C 1
ATOM 2044 O O . LEU A 1 278 ? 2.962 -6.018 13.077 1.00 92.50 278 LEU A O 1
ATOM 2048 N N . LEU A 1 279 ? 1.257 -7.463 12.804 1.00 93.25 279 LEU A N 1
ATOM 2049 C CA . LEU A 1 279 ? 0.262 -6.460 12.431 1.00 93.25 279 LEU A CA 1
ATOM 2050 C C . LEU A 1 279 ? -0.058 -5.517 13.601 1.00 93.25 279 LEU A C 1
ATOM 2052 O O . LEU A 1 279 ? -0.084 -4.302 13.418 1.00 93.25 279 LEU A O 1
ATOM 2056 N N . VAL A 1 280 ? -0.206 -6.066 14.813 1.00 95.25 280 VAL A N 1
ATOM 2057 C CA . VAL A 1 280 ? -0.357 -5.271 16.046 1.00 95.25 280 VAL A CA 1
ATOM 2058 C C . VAL A 1 280 ? 0.855 -4.366 16.261 1.00 95.25 280 VAL A C 1
ATOM 2060 O O . VAL A 1 280 ? 0.694 -3.166 16.465 1.00 95.25 280 VAL A O 1
ATOM 2063 N N . GLY A 1 281 ? 2.068 -4.919 16.172 1.00 94.88 281 GLY A N 1
ATOM 2064 C CA . GLY A 1 281 ? 3.305 -4.157 16.333 1.00 94.88 281 GLY A CA 1
ATOM 2065 C C . GLY A 1 281 ? 3.438 -3.035 15.302 1.00 94.88 281 GLY A C 1
ATOM 2066 O O . GLY A 1 281 ? 3.737 -1.905 15.673 1.00 94.88 281 GLY A O 1
ATOM 2067 N N . ALA A 1 282 ? 3.148 -3.316 14.028 1.00 93.25 282 ALA A N 1
ATOM 2068 C CA . ALA A 1 282 ? 3.160 -2.313 12.966 1.00 93.25 282 ALA A CA 1
ATOM 2069 C C . ALA A 1 282 ? 2.147 -1.187 13.224 1.00 93.25 282 ALA A C 1
ATOM 2071 O O . ALA A 1 282 ? 2.497 -0.018 13.081 1.00 93.25 282 ALA A O 1
ATOM 2072 N N . GLY A 1 283 ? 0.927 -1.524 13.659 1.00 93.31 283 GLY A N 1
ATOM 2073 C CA . GLY A 1 283 ? -0.096 -0.542 14.020 1.00 93.31 283 GLY A CA 1
ATOM 2074 C C . GLY A 1 283 ? 0.305 0.335 15.211 1.00 93.31 283 GLY A C 1
ATOM 2075 O O . GLY A 1 283 ? 0.136 1.547 15.150 1.00 93.31 283 GLY A O 1
ATOM 2076 N N . ILE A 1 284 ? 0.904 -0.243 16.260 1.00 94.75 284 ILE A N 1
ATOM 2077 C CA . ILE A 1 284 ? 1.389 0.507 17.434 1.00 94.75 284 ILE A CA 1
ATOM 2078 C C . ILE A 1 284 ? 2.550 1.436 17.060 1.00 94.75 284 ILE A C 1
ATOM 2080 O O . ILE A 1 284 ? 2.562 2.600 17.456 1.00 94.75 284 ILE A O 1
ATOM 2084 N N . VAL A 1 285 ? 3.524 0.946 16.287 1.00 94.88 285 VAL A N 1
ATOM 2085 C CA . VAL A 1 285 ? 4.659 1.763 15.827 1.00 94.88 285 VAL A CA 1
ATOM 2086 C C . VAL A 1 285 ? 4.171 2.906 14.937 1.00 94.88 285 VAL A C 1
ATOM 2088 O O . VAL A 1 285 ? 4.607 4.042 15.117 1.00 94.88 285 VAL A O 1
ATOM 2091 N N . ALA A 1 286 ? 3.241 2.631 14.019 1.00 91.69 286 ALA A N 1
ATOM 2092 C CA . ALA A 1 286 ? 2.639 3.653 13.170 1.00 91.69 286 ALA A CA 1
ATOM 2093 C C . ALA A 1 286 ? 1.837 4.677 13.983 1.00 91.69 286 ALA A C 1
ATOM 2095 O O . ALA A 1 286 ? 1.958 5.869 13.719 1.00 91.69 286 ALA A O 1
ATOM 2096 N N . LEU A 1 287 ? 1.099 4.238 15.009 1.00 91.25 287 LEU A N 1
ATOM 2097 C CA . LEU A 1 287 ? 0.378 5.124 15.921 1.00 91.25 287 LEU A CA 1
ATOM 2098 C C . LEU A 1 287 ? 1.343 6.069 16.645 1.00 91.25 287 LEU A C 1
ATOM 2100 O O . LEU A 1 287 ? 1.140 7.279 16.629 1.00 91.25 287 LEU A O 1
ATOM 2104 N N . GLY A 1 288 ? 2.426 5.536 17.221 1.00 90.44 288 GLY A N 1
ATOM 2105 C CA . GLY A 1 288 ? 3.445 6.343 17.895 1.00 90.44 288 GLY A CA 1
ATOM 2106 C C . GLY A 1 288 ? 4.126 7.336 16.949 1.00 90.44 288 GLY A C 1
ATOM 2107 O O . GLY A 1 288 ? 4.294 8.507 17.293 1.00 90.44 288 GLY A O 1
ATOM 2108 N N . PHE A 1 289 ? 4.458 6.898 15.731 1.00 89.06 289 PHE A N 1
ATOM 2109 C CA . PHE A 1 289 ? 5.012 7.778 14.703 1.00 89.06 289 PHE A CA 1
ATOM 2110 C C . PHE A 1 289 ? 4.026 8.883 14.306 1.00 89.06 289 PHE A C 1
ATOM 2112 O O . PHE A 1 289 ? 4.411 10.049 14.254 1.00 89.06 289 PHE A O 1
ATOM 2119 N N . TYR A 1 290 ? 2.759 8.538 14.065 1.00 85.94 290 TYR A N 1
ATOM 2120 C CA . TYR A 1 290 ? 1.718 9.488 13.682 1.00 85.94 290 TYR A CA 1
ATOM 2121 C C . TYR A 1 290 ? 1.467 10.514 14.787 1.00 85.94 290 TYR A C 1
ATOM 2123 O O . TYR A 1 290 ? 1.404 11.705 14.503 1.00 85.94 290 TYR A O 1
ATOM 2131 N N . MET A 1 291 ? 1.398 10.085 16.050 1.00 85.00 291 MET A N 1
ATOM 2132 C CA . MET A 1 291 ? 1.269 10.988 17.196 1.00 85.00 291 MET A CA 1
ATOM 2133 C C . MET A 1 291 ? 2.460 11.942 17.313 1.00 85.00 291 MET A C 1
ATOM 2135 O O . MET A 1 291 ? 2.270 13.145 17.491 1.00 85.00 291 MET A O 1
ATOM 2139 N N . GLY A 1 292 ? 3.686 11.426 17.168 1.00 84.12 292 GLY A N 1
ATOM 2140 C CA . GLY A 1 292 ? 4.892 12.250 17.161 1.00 84.12 292 GLY A CA 1
ATOM 2141 C C . GLY A 1 292 ? 4.865 13.277 16.028 1.00 84.12 292 GLY A C 1
ATOM 2142 O O . GLY A 1 292 ? 5.037 14.471 16.261 1.00 84.12 292 GLY A O 1
ATOM 2143 N N . ALA A 1 293 ? 4.570 12.832 14.807 1.00 78.81 293 ALA A N 1
ATOM 2144 C CA . ALA A 1 293 ? 4.449 13.699 13.643 1.00 78.81 293 ALA A CA 1
ATOM 2145 C C . ALA A 1 293 ? 3.346 14.756 13.833 1.00 78.81 293 ALA A C 1
ATOM 2147 O O . ALA A 1 293 ? 3.585 15.933 13.579 1.00 78.81 293 ALA A O 1
ATOM 2148 N N . TYR A 1 294 ? 2.177 14.374 14.352 1.00 76.44 294 TYR A N 1
ATOM 2149 C CA . TYR A 1 294 ? 1.051 15.275 14.610 1.00 76.44 294 TYR A CA 1
ATOM 2150 C C . TYR A 1 294 ? 1.422 16.362 15.626 1.00 76.44 294 TYR A C 1
ATOM 2152 O O . TYR A 1 294 ? 1.118 17.541 15.430 1.00 76.44 294 TYR A O 1
ATOM 2160 N N . TYR A 1 295 ? 2.158 15.991 16.679 1.00 75.25 295 TYR A N 1
ATOM 2161 C CA . TYR A 1 295 ? 2.644 16.9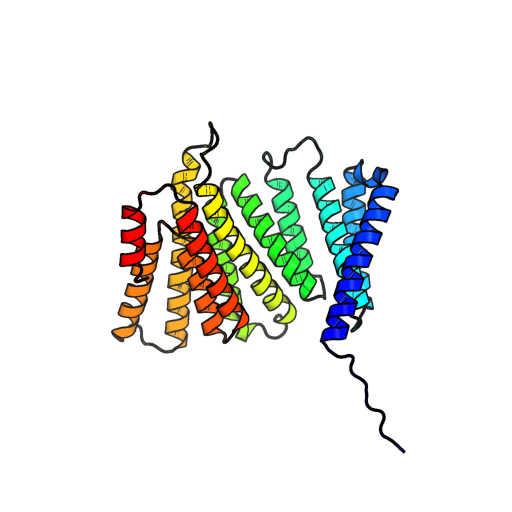34 17.682 1.00 75.25 295 TYR A CA 1
ATOM 2162 C C . TYR A 1 295 ? 3.615 17.972 17.097 1.00 75.25 295 TYR A C 1
ATOM 2164 O O . TYR A 1 295 ? 3.508 19.156 17.430 1.00 75.25 295 TYR A O 1
ATOM 2172 N N . TYR A 1 296 ? 4.524 17.563 16.206 1.00 70.56 296 TYR A N 1
ATOM 2173 C CA . TYR A 1 296 ? 5.535 18.454 15.622 1.00 70.56 296 TYR A CA 1
ATOM 2174 C C . TYR A 1 296 ? 5.045 19.268 14.414 1.00 70.56 296 TYR A C 1
ATOM 2176 O O . TYR A 1 296 ? 5.473 20.408 14.250 1.00 70.56 296 TYR A O 1
ATOM 2184 N N . LEU A 1 297 ? 4.169 18.713 13.573 1.00 65.00 297 LEU A N 1
ATOM 2185 C CA . LEU A 1 297 ? 3.812 19.293 12.270 1.00 65.00 297 LEU A CA 1
ATOM 2186 C C . LEU A 1 297 ? 2.633 20.267 12.310 1.00 65.00 297 LEU A C 1
ATOM 2188 O O . LEU A 1 297 ? 2.475 21.067 11.387 1.00 65.00 297 LEU A O 1
ATOM 2192 N N . LEU A 1 298 ? 1.777 20.216 13.334 1.00 55.53 298 LEU A N 1
ATOM 2193 C CA . LEU A 1 298 ? 0.650 21.140 13.407 1.00 55.53 298 LEU A CA 1
ATOM 2194 C C . LEU A 1 298 ? 1.095 22.458 14.054 1.00 55.53 298 LEU A C 1
ATOM 2196 O O . LEU A 1 298 ? 1.420 22.495 15.243 1.00 55.53 298 LEU A O 1
ATOM 2200 N N . HIS A 1 299 ? 1.029 23.557 13.299 1.00 51.03 299 HIS A N 1
ATOM 2201 C CA . HIS A 1 299 ? 1.105 24.941 13.795 1.00 51.03 299 HIS A CA 1
ATOM 2202 C C . HIS A 1 299 ? -0.133 25.337 14.637 1.00 51.03 299 HIS A C 1
ATOM 2204 O O . HIS A 1 299 ? -0.537 26.496 14.656 1.00 51.03 299 HIS A O 1
ATOM 2210 N N . ALA A 1 300 ? -0.770 24.378 15.313 1.00 50.53 300 ALA A N 1
ATOM 2211 C CA . ALA A 1 300 ? -1.853 24.627 16.254 1.00 50.53 300 ALA A CA 1
ATOM 2212 C C . ALA A 1 300 ? -1.281 25.110 17.588 1.00 50.53 300 ALA A C 1
ATOM 2214 O O . ALA A 1 300 ? -0.209 24.668 18.024 1.00 50.53 300 ALA A O 1
ATOM 2215 N N . THR A 1 301 ? -2.006 26.016 18.242 1.00 56.50 301 THR A N 1
ATOM 2216 C CA . THR A 1 301 ? -1.637 26.511 19.571 1.00 56.50 301 THR A CA 1
ATOM 2217 C C . THR A 1 301 ? -1.534 25.345 20.564 1.00 56.50 301 THR A C 1
ATOM 2219 O O . THR A 1 301 ? -2.243 24.345 20.449 1.00 56.50 301 THR A O 1
ATOM 2222 N N . LEU A 1 302 ? -0.650 25.460 21.562 1.00 60.50 302 LEU A N 1
ATOM 2223 C CA . LEU A 1 302 ? -0.451 24.437 22.606 1.00 60.50 302 LEU A CA 1
ATOM 2224 C C . LEU A 1 302 ? -1.757 24.030 23.323 1.00 60.50 302 LEU A C 1
ATOM 2226 O O . LEU A 1 302 ? -1.840 22.922 23.844 1.00 60.50 302 LEU A O 1
ATOM 2230 N N . LEU A 1 303 ? -2.772 24.902 23.307 1.00 58.25 303 LEU A N 1
ATOM 2231 C CA . LEU A 1 303 ? -4.084 24.690 23.915 1.00 58.25 303 LEU A CA 1
ATOM 2232 C C . LEU A 1 303 ? -4.947 23.671 23.152 1.00 58.25 303 LEU A C 1
ATOM 2234 O O . LEU A 1 303 ? -5.541 22.793 23.766 1.00 58.25 303 LEU A O 1
ATOM 2238 N N . GLU A 1 304 ? -5.005 23.739 21.819 1.00 58.94 304 GLU A N 1
ATOM 2239 C CA . GLU A 1 304 ? -5.761 22.747 21.033 1.00 58.94 304 GLU A CA 1
ATOM 2240 C C . GLU A 1 304 ? -5.122 21.358 21.138 1.00 58.94 304 GLU A C 1
ATOM 2242 O O . GLU A 1 304 ? -5.821 20.351 21.251 1.00 58.94 304 GLU A O 1
ATOM 2247 N N . LYS A 1 305 ? -3.784 21.303 21.183 1.00 58.22 305 LYS A N 1
ATOM 2248 C CA . LYS A 1 305 ? -3.041 20.048 21.362 1.00 58.22 305 LYS A CA 1
ATOM 2249 C C . LYS A 1 305 ? -3.302 19.420 22.731 1.00 58.22 305 LYS A C 1
ATOM 2251 O O . LYS A 1 305 ? -3.482 18.206 22.803 1.00 58.22 305 LYS A O 1
ATOM 2256 N N . SER A 1 306 ? -3.351 20.223 23.798 1.00 68.12 306 SER A N 1
ATOM 2257 C CA . SER A 1 306 ? -3.613 19.710 25.146 1.00 68.12 306 SER A CA 1
ATOM 2258 C C . SER A 1 306 ? -5.051 19.223 25.318 1.00 68.12 306 SER A C 1
ATOM 2260 O O . SER A 1 306 ? -5.254 18.210 25.975 1.00 68.12 306 SER A O 1
ATOM 2262 N N . VAL A 1 307 ? -6.037 19.863 24.680 1.00 75.75 307 VAL A N 1
ATOM 2263 C CA . VAL A 1 307 ? -7.435 19.402 24.711 1.00 75.75 307 VAL A CA 1
ATOM 2264 C C . VAL A 1 307 ? -7.600 18.071 23.974 1.00 75.75 307 VAL A C 1
ATOM 2266 O O . VAL A 1 307 ? -8.239 17.169 24.504 1.00 75.75 307 VAL A O 1
ATOM 2269 N N . VAL A 1 308 ? -6.996 17.900 22.793 1.00 70.00 308 VAL A N 1
ATOM 2270 C CA . VAL A 1 308 ? -7.093 16.630 22.046 1.00 70.00 308 VAL A CA 1
ATOM 2271 C C . VAL A 1 308 ? -6.411 15.480 22.797 1.00 70.00 308 VAL A C 1
ATOM 2273 O O . VAL A 1 308 ? -6.984 14.396 22.886 1.00 70.00 308 VAL A O 1
ATOM 2276 N N . LEU A 1 309 ? -5.234 15.702 23.392 1.00 74.31 309 LEU A N 1
ATOM 2277 C CA . LEU A 1 309 ? -4.554 14.696 24.225 1.00 74.31 309 LEU A CA 1
ATOM 2278 C C . LEU A 1 309 ? -5.372 14.342 25.478 1.00 74.31 309 LEU A C 1
ATOM 2280 O O . LEU A 1 309 ? -5.646 13.173 25.742 1.00 74.31 309 LEU A O 1
ATOM 2284 N N . LEU A 1 310 ? -5.895 15.356 26.172 1.00 76.50 310 LEU A N 1
ATOM 2285 C CA . LEU A 1 310 ? -6.718 15.173 27.367 1.00 76.50 310 LEU A CA 1
ATOM 2286 C C . LEU A 1 310 ? -8.025 14.418 27.076 1.00 76.50 310 LEU A C 1
ATOM 2288 O O . LEU A 1 310 ? -8.435 13.580 27.875 1.00 76.50 310 LEU A O 1
ATOM 2292 N N . VAL A 1 311 ? -8.668 14.670 25.931 1.00 74.94 311 VAL A N 1
ATOM 2293 C CA . VAL A 1 311 ? -9.911 13.984 25.530 1.00 74.94 311 VAL A CA 1
ATOM 2294 C C . VAL A 1 311 ? -9.642 12.575 24.986 1.00 74.94 311 VAL A C 1
ATOM 2296 O O . VAL A 1 311 ? -10.455 11.678 25.200 1.00 74.94 311 VAL A O 1
ATOM 2299 N N . THR A 1 312 ? -8.499 12.346 24.330 1.00 68.75 312 THR A N 1
ATOM 2300 C CA . THR A 1 312 ? -8.076 10.993 23.913 1.00 68.75 312 THR A CA 1
ATOM 2301 C C . THR A 1 312 ? -7.534 10.145 25.068 1.00 68.75 312 THR A C 1
ATOM 2303 O O . THR A 1 312 ? -7.377 8.935 24.904 1.00 68.75 312 THR A O 1
ATOM 2306 N N . GLY A 1 313 ? -7.334 10.738 26.251 1.00 55.06 313 GLY A N 1
ATOM 2307 C CA . GLY A 1 313 ? -6.918 10.036 27.465 1.00 55.06 313 GLY A CA 1
ATOM 2308 C C . GLY A 1 313 ? -5.445 9.626 27.461 1.00 55.06 313 GLY A C 1
ATOM 2309 O O . GLY A 1 313 ? -5.104 8.610 28.069 1.00 55.06 313 GLY A O 1
ATOM 2310 N N . LEU A 1 314 ? -4.604 10.393 26.759 1.00 48.66 314 LEU A N 1
ATOM 2311 C CA . LEU A 1 314 ? -3.160 10.188 26.616 1.00 48.66 314 LEU A CA 1
ATOM 2312 C C . LEU A 1 314 ? -2.364 11.340 27.233 1.00 48.66 314 LEU A C 1
ATOM 2314 O O . LEU A 1 314 ? -2.700 12.514 26.958 1.00 48.66 314 LEU A O 1
#

Foldseek 3Di:
DDDPPPCPPDPVVLVVLLVVLLVVLLVVLVVVCVVVVVLLVALVSLQVLLVVLLVVLQVQQVVCPPPSSSPSNSLSSNVSSLVSNLSSLCPDPCHPQRDLVSLVVLLVVLVVCLPRRQDLQSNLQSLQSSLLSQLSSCVSVVNNLVSLLVLLLLLLVLLVCCVVCVVNNSRSVSNSNSSLNNNLVVLLVVLVVVLDDDDVPDDPVVPVSNLSSLVSLLVSLLVSVVVLCVVVVPPCPDPVNVVVSVVSVLLSVLCSVPSSLSSLVSQLSSCVSNVNPVSNVVSVVSNVVSLVSNVPRDPDDPVVVVVSCVSNVD

Sequence (314 aa):
MPERTDTTTPWYVRVMLGSAGLIAALFLLGFVGIGLMFIVQSRTLSMGVGLAAVAAAFALFRAAGHKDFAAMFALAISLAGQLLFAYGLFDRLVGFRTSAVPFWVIAALQTVLVVVMPNTIHRTLSAYAGGLAFAYACGLSGAGFLAAGAIATAIAALWLQEARFGSRHAVAMPMAYGLTLAFLQIEVTSLFWWSMPAAPGAPVAAGAWTWVGTALTDAVFVVTAGILLLRAEWALRQPRTPMALGAIVALCVVSLPAPGIVACLLVVLLGFSNGNRLLVGAGIVALGFYMGAYYYLLHATLLEKSVVLLVTGL

Secondary structure (DSSP, 8-state):
----------HHHHHHHHHHHHHHHHHHHHHHHHHTHHHHT-HHHHHHHHHHHHHHHHHHHHHHTT-HHHHHHHHHHHHHHHHHHHHHHT-TTS-TTT-SHHHHHHHHHHHHHHHH---HHHHHHHHHHHHHHHHHHHHHTT-HHHHHHHHHHHHHHHHHTGGG-GGGHHHHHHHHHHHHHHHHHHHHHHHHHHHSPPPTT--THHHHHHHHHHHHHHHHHHHHHHHHHHHTT--TTSTHHHHHHHHHHHHHHHHTT-HHHHHHHHHHHHHHHTT-HHHHHHHHHHHHHHHHHHHHH----HHHHHHHHHHHT-

pLDDT: mean 82.13, std 13.59, range [40.78, 96.62]

Radius of gyration: 22.65 Å; chains: 1; bounding box: 58×74×54 Å